Protein AF-A0A9W7D6U7-F1 (afdb_monomer)

Foldseek 3Di:
DPVVVVVVVVVVVVVVVVVVVVVVVVVVVVVVVVVVVVVVVVVPVVVVVVVVVVVVVVVVVVVVVVVVVVVCCVVPPVPVVVVVVVVVVVVVVVVVVVVVVVVVVVVVVVVVVVVVVVVVVVVVVVVVVVVVVVVVVVVVVVVVVVVVVVVVVVVVVVVCVVVVVVVVVVVVVVVVVVVVVVVVVVVVVVVVVVVVVVVVVVVVVVVVVVLVVVCVVCVVVVHHSDPDPPPPPVVVVVVVVVVVVVVCVVDPDPPPVPDDDDDDDDDDDDDDDPDDPDDDPPPPDDDDDDDDDDDDDDDDDDDDDDDDDDDDD

Radius of gyration: 88.47 Å; Cα contacts (8 Å, |Δi|>4): 8; chains: 1; bounding box: 144×66×268 Å

pLDDT: mean 79.4, std 22.59, range [32.03, 98.56]

Organism: NCBI:txid1490495

Structure (mmCIF, N/CA/C/O backbone):
data_AF-A0A9W7D6U7-F1
#
_entry.id   AF-A0A9W7D6U7-F1
#
loop_
_atom_site.group_PDB
_atom_site.id
_atom_site.type_symbol
_atom_site.label_atom_id
_atom_site.label_alt_id
_atom_site.label_comp_id
_atom_site.label_asym_id
_atom_site.label_entity_id
_atom_site.label_seq_id
_atom_site.pdbx_PDB_ins_code
_atom_site.Cartn_x
_atom_site.Cartn_y
_atom_site.Cartn_z
_atom_site.occupancy
_atom_site.B_iso_or_equiv
_atom_site.auth_seq_id
_atom_site.au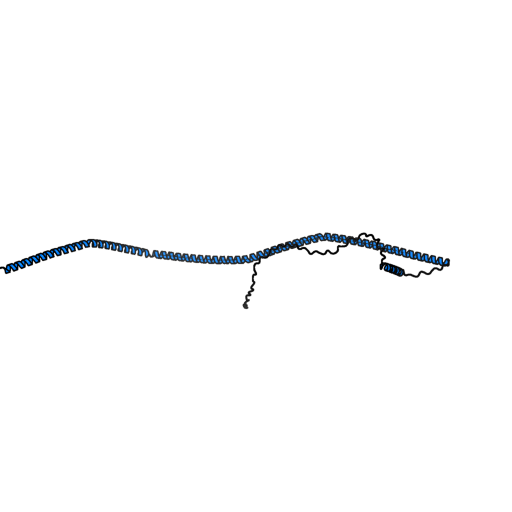th_comp_id
_atom_site.auth_asym_id
_atom_site.auth_atom_id
_atom_site.pdbx_PDB_model_num
ATOM 1 N N . MET A 1 1 ? -56.829 -49.429 148.592 1.00 61.75 1 MET A N 1
ATOM 2 C CA . MET A 1 1 ? -56.166 -48.108 148.613 1.00 61.75 1 MET A CA 1
ATOM 3 C C . MET A 1 1 ? -54.892 -48.033 147.762 1.00 61.75 1 MET A C 1
ATOM 5 O O . MET A 1 1 ? -54.680 -46.999 147.156 1.00 61.75 1 MET A O 1
ATOM 9 N N . THR A 1 2 ? -54.048 -49.071 147.658 1.00 68.00 2 THR A N 1
ATOM 10 C CA . THR A 1 2 ? -52.802 -49.031 146.849 1.00 68.00 2 THR A CA 1
ATOM 11 C C . THR A 1 2 ? -53.021 -49.120 145.328 1.00 68.00 2 THR A C 1
ATOM 13 O O . THR A 1 2 ? -52.534 -48.260 144.609 1.00 68.00 2 THR A O 1
ATOM 16 N N . ARG A 1 3 ? -53.851 -50.053 144.832 1.00 76.44 3 ARG A N 1
ATOM 17 C CA . ARG A 1 3 ? -54.102 -50.247 143.378 1.00 76.44 3 ARG A CA 1
ATOM 18 C C . ARG A 1 3 ? -54.648 -49.024 142.628 1.00 76.44 3 ARG A C 1
ATOM 20 O O . ARG A 1 3 ? -54.431 -48.883 141.431 1.00 76.44 3 ARG A O 1
ATOM 27 N N . GLU A 1 4 ? -55.423 -48.190 143.308 1.00 78.94 4 GLU A N 1
ATOM 28 C CA . GLU A 1 4 ? -56.054 -47.008 142.712 1.00 78.94 4 GLU A CA 1
ATOM 29 C C . GLU A 1 4 ? -55.076 -45.834 142.629 1.00 78.94 4 GLU A C 1
ATOM 31 O O . GLU A 1 4 ? -55.042 -45.133 141.622 1.00 78.94 4 GLU A O 1
ATOM 36 N N . ARG A 1 5 ? -54.191 -45.709 143.627 1.00 83.62 5 ARG A N 1
ATOM 37 C CA . ARG A 1 5 ? -53.049 -44.794 143.583 1.00 83.62 5 ARG A CA 1
ATOM 38 C C . ARG A 1 5 ? -52.114 -45.141 142.423 1.00 83.62 5 ARG A C 1
ATOM 40 O O . ARG A 1 5 ? -51.748 -44.246 141.678 1.00 83.62 5 ARG A O 1
ATOM 47 N N . ASP A 1 6 ? -51.801 -46.421 142.221 1.00 84.81 6 ASP A N 1
ATOM 48 C CA . ASP A 1 6 ? -50.913 -46.855 141.131 1.00 84.81 6 ASP A CA 1
ATOM 49 C C . ASP A 1 6 ? -51.536 -46.605 139.744 1.00 84.81 6 ASP A C 1
ATOM 51 O O . ASP A 1 6 ? -50.841 -46.218 138.810 1.00 84.81 6 ASP A O 1
ATOM 55 N N . ARG A 1 7 ? -52.864 -46.756 139.604 1.00 86.69 7 ARG A N 1
ATOM 56 C CA . ARG A 1 7 ? -53.590 -46.395 138.370 1.00 86.69 7 ARG A CA 1
ATOM 57 C C . ARG A 1 7 ? -53.572 -44.895 138.094 1.00 86.69 7 ARG A C 1
ATOM 59 O O . ARG A 1 7 ? -53.374 -44.502 136.948 1.00 86.69 7 ARG A O 1
ATOM 66 N N . LEU A 1 8 ? -53.800 -44.069 139.115 1.00 86.81 8 LEU A N 1
ATOM 67 C CA . LEU A 1 8 ? -53.746 -42.613 138.976 1.00 86.81 8 LEU A CA 1
ATOM 68 C C . LEU A 1 8 ? -52.324 -42.133 138.689 1.00 86.81 8 LEU A C 1
ATOM 70 O O . LEU A 1 8 ? -52.158 -41.249 137.858 1.00 86.81 8 LEU A O 1
ATOM 74 N N . GLN A 1 9 ? -51.313 -42.753 139.301 1.00 88.56 9 GLN A N 1
ATOM 75 C CA . GLN A 1 9 ? -49.908 -42.485 139.009 1.00 88.56 9 GLN A CA 1
ATOM 76 C C . GLN A 1 9 ? -49.581 -42.846 137.556 1.00 88.56 9 GLN A C 1
ATOM 78 O O . GLN A 1 9 ? -49.139 -41.981 136.818 1.00 88.56 9 GLN A O 1
ATOM 83 N N . ALA A 1 10 ? -49.931 -44.051 137.093 1.00 86.75 10 ALA A N 1
ATOM 84 C CA . ALA A 1 10 ? -49.725 -44.447 135.699 1.00 86.75 10 ALA A CA 1
ATOM 85 C C . ALA A 1 10 ? -50.494 -43.558 134.702 1.00 86.75 10 ALA A C 1
ATOM 87 O O . ALA A 1 10 ? -50.026 -43.311 133.593 1.00 86.75 10 ALA A O 1
ATOM 88 N N . SER A 1 11 ? -51.676 -43.060 135.082 1.00 89.12 11 SER A N 1
ATOM 89 C CA . SER A 1 11 ? -52.428 -42.092 134.277 1.00 89.12 11 SER A CA 1
ATOM 90 C C . SER A 1 11 ? -51.766 -40.716 134.257 1.00 89.12 11 SER A C 1
ATOM 92 O O . SER A 1 11 ? -51.794 -40.060 133.220 1.00 89.12 11 SER A O 1
ATOM 94 N N . ASN A 1 12 ? -51.208 -40.271 135.382 1.00 89.44 12 ASN A N 1
ATOM 95 C CA . ASN A 1 12 ? -50.480 -39.012 135.489 1.00 89.44 12 ASN A CA 1
ATOM 96 C C . ASN A 1 12 ? -49.176 -39.085 134.685 1.00 89.44 12 ASN A C 1
ATOM 98 O O . ASN A 1 12 ? -48.942 -38.231 133.843 1.00 89.44 12 ASN A O 1
ATOM 102 N N . ASP A 1 13 ? -48.418 -40.173 134.817 1.00 91.19 13 ASP A N 1
ATOM 103 C CA . ASP A 1 13 ? -47.191 -40.415 134.057 1.00 91.19 13 ASP A CA 1
ATOM 104 C C . ASP A 1 13 ? -47.477 -40.506 132.540 1.00 91.19 13 ASP A C 1
ATOM 106 O O . ASP A 1 13 ? -46.738 -39.953 131.731 1.00 91.19 13 ASP A O 1
ATOM 110 N N . ASN A 1 14 ? -48.592 -41.132 132.131 1.00 92.44 14 ASN A N 1
ATOM 111 C CA . ASN A 1 14 ? -49.035 -41.161 130.728 1.00 92.44 14 ASN A CA 1
ATOM 112 C C . ASN A 1 14 ? -49.462 -39.771 130.221 1.00 92.44 14 ASN A C 1
ATOM 114 O O . ASN A 1 14 ? -49.190 -39.417 129.076 1.00 92.44 14 ASN A O 1
ATOM 118 N N . LEU A 1 15 ? -50.133 -38.968 131.053 1.00 92.31 15 LEU A N 1
ATOM 119 C CA . LEU A 1 15 ? -50.487 -37.592 130.699 1.00 92.31 15 LEU A CA 1
ATOM 120 C C . LEU A 1 15 ? -49.247 -36.707 130.586 1.00 92.31 15 LEU A C 1
ATOM 122 O O . LEU A 1 15 ? -49.145 -35.971 129.613 1.00 92.31 15 LEU A O 1
ATOM 126 N N . ALA A 1 16 ? -48.299 -36.820 131.515 1.00 92.62 16 ALA A N 1
ATOM 127 C CA . ALA A 1 16 ? -47.020 -36.125 131.455 1.00 92.62 16 ALA A CA 1
ATOM 128 C C . ALA A 1 16 ? -46.267 -36.487 130.167 1.00 92.62 16 ALA A C 1
ATOM 130 O O . ALA A 1 16 ? -45.934 -35.597 129.396 1.00 92.62 16 ALA A O 1
ATOM 131 N N . ALA A 1 17 ? -46.151 -37.780 129.843 1.00 91.50 17 ALA A N 1
ATOM 132 C CA . ALA A 1 17 ? -45.514 -38.230 128.604 1.00 91.50 17 ALA A CA 1
ATOM 133 C C . ALA A 1 17 ? -46.213 -37.706 127.334 1.00 91.50 17 ALA A C 1
ATOM 135 O O . ALA A 1 17 ? -45.551 -37.386 126.349 1.00 91.50 17 ALA A O 1
ATOM 136 N N . LYS A 1 18 ? -47.549 -37.593 127.336 1.00 92.50 18 LYS A N 1
ATOM 137 C CA . LYS A 1 18 ? -48.310 -37.015 126.214 1.00 92.50 18 LYS A CA 1
ATOM 138 C C . LYS A 1 18 ? -48.159 -35.503 126.106 1.00 92.50 18 LYS A C 1
ATOM 140 O O . LYS A 1 18 ? -48.130 -34.994 124.992 1.00 92.50 18 LYS A O 1
ATOM 145 N N . VAL A 1 19 ? -48.097 -34.794 127.230 1.00 94.31 19 VAL A N 1
ATOM 146 C CA . VAL A 1 19 ? -47.851 -33.346 127.257 1.00 94.31 19 VAL A CA 1
ATOM 147 C C . VAL A 1 19 ? -46.429 -33.049 126.790 1.00 94.31 19 VAL A C 1
ATOM 149 O O . VAL A 1 19 ? -46.252 -32.144 125.984 1.00 94.31 19 VAL A O 1
ATOM 152 N N . ASP A 1 20 ? -45.447 -33.848 127.208 1.00 93.88 20 ASP A N 1
ATOM 153 C CA . ASP A 1 20 ? -44.062 -33.735 126.748 1.00 93.88 20 ASP A CA 1
ATOM 154 C C . ASP A 1 20 ? -43.949 -34.029 125.242 1.00 93.88 20 ASP A C 1
ATOM 156 O O . ASP A 1 20 ? -43.294 -33.280 124.519 1.00 93.88 20 ASP A O 1
ATOM 160 N N . LEU A 1 21 ? -44.644 -35.063 124.742 1.00 95.38 21 LEU A N 1
ATOM 161 C CA . LEU A 1 21 ? -44.703 -35.376 123.308 1.00 95.38 21 LEU A CA 1
ATOM 162 C C . LEU A 1 21 ? -45.373 -34.257 122.502 1.00 95.38 21 LEU A C 1
ATOM 164 O O . LEU A 1 21 ? -44.818 -33.816 121.503 1.00 95.38 21 LEU A O 1
ATOM 168 N N . ALA A 1 22 ? -46.529 -33.761 122.949 1.00 95.06 22 ALA A N 1
ATOM 169 C CA . ALA A 1 22 ? -47.216 -32.649 122.296 1.00 95.06 22 ALA A CA 1
ATOM 170 C C . ALA A 1 22 ? -46.378 -31.361 122.347 1.00 95.06 22 ALA A C 1
ATOM 172 O O . ALA A 1 22 ? -46.353 -30.602 121.384 1.00 95.06 22 ALA A O 1
ATOM 173 N N . GLY A 1 23 ? -45.653 -31.125 123.444 1.00 95.19 23 GLY A N 1
ATOM 174 C CA . GLY A 1 23 ? -44.698 -30.026 123.564 1.00 95.19 23 GLY A CA 1
ATOM 175 C C . GLY A 1 23 ? -43.554 -30.144 122.555 1.00 95.19 23 GLY A C 1
ATOM 176 O O . GLY A 1 23 ? -43.216 -29.160 121.901 1.00 95.19 23 GLY A O 1
ATOM 177 N N . ALA A 1 24 ? -43.004 -31.347 122.372 1.00 94.44 24 ALA A N 1
ATOM 178 C CA . ALA A 1 24 ? -41.980 -31.616 121.365 1.00 94.44 24 ALA A CA 1
ATOM 179 C C . ALA A 1 24 ? -42.513 -31.468 119.927 1.00 94.44 24 ALA A C 1
ATOM 181 O O . ALA A 1 24 ? -41.835 -30.882 119.088 1.00 94.44 24 ALA A O 1
ATOM 182 N N . GLU A 1 25 ? -43.733 -31.934 119.645 1.00 95.44 25 GLU A N 1
ATOM 183 C CA . GLU A 1 25 ? -44.390 -31.765 118.340 1.00 95.44 25 GLU A CA 1
ATOM 184 C C . GLU A 1 25 ? -44.674 -30.292 118.027 1.00 95.44 25 GLU A C 1
ATOM 186 O O . GLU A 1 25 ? -44.430 -29.853 116.906 1.00 95.44 25 GLU A O 1
ATOM 191 N N . ILE A 1 26 ? -45.121 -29.501 119.010 1.00 95.12 26 ILE A N 1
ATOM 192 C CA . ILE A 1 26 ? -45.318 -28.054 118.842 1.00 95.12 26 ILE A CA 1
ATOM 193 C C . ILE A 1 26 ? -43.991 -27.368 118.512 1.00 95.12 26 ILE A C 1
ATOM 195 O O . ILE A 1 26 ? -43.951 -26.549 117.597 1.00 95.12 26 ILE A O 1
ATOM 199 N N . LEU A 1 27 ? -42.905 -27.712 119.213 1.00 95.44 27 LEU A N 1
ATOM 200 C CA . LEU A 1 27 ? -41.580 -27.159 118.919 1.00 95.44 27 LEU A CA 1
ATOM 201 C C . LEU A 1 27 ? -41.085 -27.570 117.525 1.00 95.44 27 LEU A C 1
ATOM 203 O O . LEU A 1 27 ? -40.516 -26.739 116.822 1.00 95.44 27 LEU A O 1
ATOM 207 N N . ASN A 1 28 ? -41.334 -28.814 117.103 1.00 95.25 28 ASN A N 1
ATOM 208 C CA . ASN A 1 28 ? -40.969 -29.278 115.764 1.00 95.25 28 ASN A CA 1
ATOM 209 C C . ASN A 1 28 ? -41.758 -28.541 114.672 1.00 95.25 28 ASN A C 1
ATOM 211 O O . ASN A 1 28 ? -41.168 -28.043 113.722 1.00 95.25 28 ASN A O 1
ATOM 215 N N . LEU A 1 29 ? -43.075 -28.389 114.839 1.00 95.62 29 LEU A N 1
ATOM 216 C CA . LEU A 1 29 ? -43.918 -27.647 113.898 1.00 95.62 29 LEU A CA 1
ATOM 217 C C . LEU A 1 29 ? -43.555 -26.161 113.838 1.00 95.62 29 LEU A C 1
ATOM 219 O O . LEU A 1 29 ? -43.622 -25.555 112.775 1.00 95.62 29 LEU A O 1
ATOM 223 N N . GLN A 1 30 ? -43.160 -25.561 114.963 1.00 96.06 30 GLN A N 1
ATOM 224 C CA . GLN A 1 30 ? -42.664 -24.184 114.984 1.00 96.06 30 GLN A CA 1
ATOM 225 C C . GLN A 1 30 ? -41.338 -24.045 114.233 1.00 96.06 30 GLN A C 1
ATOM 227 O O . GLN A 1 30 ? -41.156 -23.057 113.525 1.00 96.06 30 GLN A O 1
ATOM 232 N N . ALA A 1 31 ? -40.436 -25.021 114.362 1.00 95.12 31 ALA A N 1
ATOM 233 C CA . ALA A 1 31 ? -39.190 -25.046 113.603 1.00 95.12 31 ALA A CA 1
ATOM 234 C C . ALA A 1 31 ? -39.453 -25.222 112.098 1.00 95.12 31 ALA A C 1
ATOM 236 O O . ALA A 1 31 ? -38.959 -24.424 111.309 1.00 95.12 31 ALA A O 1
ATOM 237 N N . GLU A 1 32 ? -40.303 -26.178 111.708 1.00 95.75 32 GLU A N 1
ATOM 238 C CA . GLU A 1 32 ? -40.696 -26.390 110.307 1.00 95.75 32 GLU A CA 1
ATOM 239 C C . GLU A 1 32 ? -41.378 -25.152 109.710 1.00 95.75 32 GLU A C 1
ATOM 241 O O . GLU A 1 32 ? -41.090 -24.770 108.579 1.00 95.75 32 GLU A O 1
ATOM 246 N N . TYR A 1 33 ? -42.251 -24.482 110.468 1.00 96.19 33 TYR A N 1
ATOM 247 C CA . TYR A 1 33 ? -42.894 -23.249 110.015 1.00 96.19 33 TYR A CA 1
ATOM 248 C C . TYR A 1 33 ? -41.880 -22.116 109.820 1.00 96.19 33 TYR A C 1
ATOM 250 O O . TYR A 1 33 ? -41.941 -21.411 108.816 1.00 96.19 33 TYR A O 1
ATOM 258 N N . ALA A 1 34 ? -40.928 -21.962 110.745 1.00 95.62 34 ALA A N 1
ATOM 259 C CA . ALA A 1 34 ? -39.867 -20.966 110.630 1.00 95.62 34 ALA A CA 1
ATOM 260 C C . ALA A 1 34 ? -38.924 -21.247 109.447 1.00 95.62 34 ALA A C 1
ATOM 262 O O . ALA A 1 34 ? -38.450 -20.307 108.809 1.00 95.62 34 ALA A O 1
ATOM 263 N N . ASP A 1 35 ? -38.666 -22.518 109.135 1.00 96.00 35 ASP A N 1
ATOM 264 C CA . ASP A 1 35 ? -37.876 -22.906 107.966 1.00 96.00 35 ASP A CA 1
ATOM 265 C C . ASP A 1 35 ? -38.636 -22.622 106.659 1.00 96.00 35 ASP A C 1
ATOM 267 O O . ASP A 1 35 ? -38.063 -22.043 105.742 1.00 96.00 35 ASP A O 1
ATOM 271 N N . VAL A 1 36 ? -39.941 -22.913 106.593 1.00 95.44 36 VAL A N 1
ATOM 272 C CA . VAL A 1 36 ? -40.784 -22.576 105.428 1.00 95.44 36 VAL A CA 1
ATOM 273 C C . VAL A 1 36 ? -40.900 -21.065 105.221 1.00 95.44 36 VAL A C 1
ATOM 275 O O . VAL A 1 36 ? -40.886 -20.598 104.084 1.00 95.44 36 VAL A O 1
ATOM 278 N N . GLU A 1 37 ? -41.025 -20.288 106.297 1.00 96.62 37 GLU A N 1
ATOM 279 C CA . GLU A 1 37 ? -41.065 -18.825 106.219 1.00 96.62 37 GLU A CA 1
ATOM 280 C C . GLU A 1 37 ? -39.739 -18.264 105.690 1.00 96.62 37 GLU A C 1
ATOM 282 O O . GLU A 1 37 ? -39.750 -17.389 104.824 1.00 96.62 37 GLU A O 1
ATOM 287 N N . ARG A 1 38 ? -38.606 -18.834 106.123 1.00 94.69 38 ARG A N 1
ATOM 288 C CA . ARG A 1 38 ? -37.284 -18.482 105.593 1.00 94.69 38 ARG A CA 1
ATOM 289 C C . ARG A 1 38 ? -37.138 -18.862 104.119 1.00 94.69 38 ARG A C 1
ATOM 291 O O . ARG A 1 38 ? -36.697 -18.028 103.341 1.00 94.69 38 ARG A O 1
ATOM 298 N N . ASP A 1 39 ? -37.546 -20.066 103.720 1.00 96.06 39 ASP A N 1
ATOM 299 C CA . ASP A 1 39 ? -37.503 -20.504 102.317 1.00 96.06 39 ASP A CA 1
ATOM 300 C C . ASP A 1 39 ? -38.385 -19.623 101.416 1.00 96.06 39 ASP A C 1
ATOM 302 O O . ASP A 1 39 ? -38.035 -19.332 100.267 1.00 96.06 39 ASP A O 1
ATOM 306 N N . LEU A 1 40 ? -39.536 -19.180 101.933 1.00 95.31 40 LEU A N 1
ATOM 307 C CA . LEU A 1 40 ? -40.413 -18.247 101.236 1.00 95.31 40 LEU A CA 1
ATOM 308 C C . LEU A 1 40 ? -39.723 -16.893 101.050 1.00 95.31 40 LEU A C 1
ATOM 310 O O . LEU A 1 40 ? -39.684 -16.395 99.925 1.00 95.31 40 LEU A O 1
ATOM 314 N N . GLU A 1 41 ? -39.161 -16.328 102.121 1.00 94.44 41 GLU A N 1
ATOM 315 C CA . GLU A 1 41 ? -38.445 -15.049 102.096 1.00 94.44 41 GLU A CA 1
ATOM 316 C C . GLU A 1 41 ? -37.227 -15.104 101.155 1.00 94.44 41 GLU A C 1
ATOM 318 O O . GLU A 1 41 ? -37.077 -14.241 100.284 1.00 94.44 41 GLU A O 1
ATOM 323 N N . ASP A 1 42 ? -36.432 -16.176 101.229 1.00 94.69 42 ASP A N 1
ATOM 324 C CA . ASP A 1 42 ? -35.284 -16.429 100.350 1.00 94.69 42 ASP A CA 1
ATOM 325 C C . ASP A 1 42 ? -35.707 -16.578 98.875 1.00 94.69 42 ASP A C 1
ATOM 327 O O . ASP A 1 42 ? -34.942 -16.239 97.966 1.00 94.69 42 ASP A O 1
ATOM 331 N N . SER A 1 43 ? -36.934 -17.040 98.603 1.00 94.38 43 SER A N 1
ATOM 332 C CA . SER A 1 43 ? -37.478 -17.165 97.247 1.00 94.38 43 SER A CA 1
ATOM 333 C C . SER A 1 43 ? -38.103 -15.874 96.697 1.00 94.38 43 SER A C 1
ATOM 335 O O . SER A 1 43 ? -38.307 -15.784 95.478 1.00 94.38 43 SER A O 1
ATOM 337 N N . GLU A 1 44 ? -38.433 -14.875 97.519 1.00 95.62 44 GLU A N 1
ATOM 338 C CA . GLU A 1 44 ? -39.096 -13.655 97.037 1.00 95.62 44 GLU A CA 1
ATOM 339 C C . GLU A 1 44 ? -38.174 -12.790 96.177 1.00 95.62 44 GLU A C 1
ATOM 341 O O . GLU A 1 44 ? -38.569 -12.322 95.105 1.00 95.62 44 GLU A O 1
ATOM 346 N N . GLU A 1 45 ? -36.938 -12.587 96.625 1.00 94.69 45 GLU A N 1
ATOM 347 C CA . GLU A 1 45 ? -35.967 -11.750 95.924 1.00 94.69 45 GLU A CA 1
ATOM 348 C C . GLU A 1 45 ? -35.573 -12.302 94.540 1.00 94.69 45 GLU A C 1
ATOM 350 O O . GLU A 1 45 ? -35.676 -11.557 93.558 1.00 94.69 45 GLU A O 1
ATOM 355 N N . PRO A 1 46 ? -35.207 -13.593 94.369 1.00 94.31 46 PRO A N 1
ATOM 356 C CA . PRO A 1 46 ? -34.946 -14.140 93.040 1.00 94.31 46 PRO A CA 1
ATOM 357 C C . PRO A 1 46 ? -36.191 -14.095 92.146 1.00 94.31 46 PRO A C 1
ATOM 359 O O . PRO A 1 46 ? -36.059 -13.863 90.942 1.00 94.31 46 PRO A O 1
ATOM 362 N N . ARG A 1 47 ? -37.401 -14.241 92.709 1.00 95.56 47 ARG A N 1
ATOM 363 C CA . ARG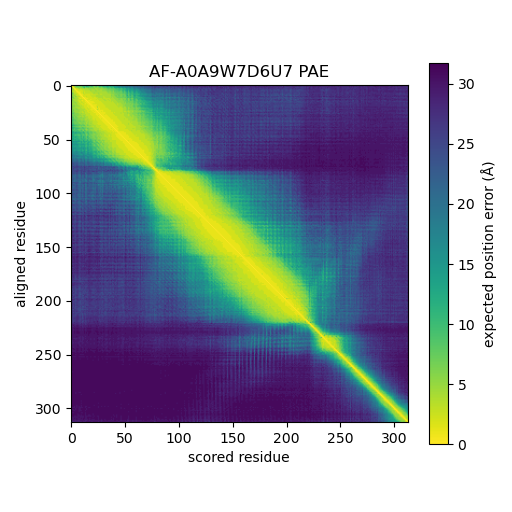 A 1 47 ? -38.647 -14.081 91.946 1.00 95.56 47 ARG A CA 1
ATOM 364 C C . ARG A 1 47 ? -38.810 -12.652 91.426 1.00 95.56 47 ARG A C 1
ATOM 366 O O . ARG A 1 47 ? -39.077 -12.485 90.239 1.00 95.56 47 ARG A O 1
ATOM 373 N N . ARG A 1 48 ? -38.586 -11.629 92.259 1.00 95.75 48 ARG A N 1
ATOM 374 C CA . ARG A 1 48 ? -38.627 -10.212 91.839 1.00 95.75 48 ARG A CA 1
ATOM 375 C C . ARG A 1 48 ? -37.590 -9.903 90.759 1.00 95.75 48 ARG A C 1
ATOM 377 O O . ARG A 1 48 ? -37.891 -9.200 89.795 1.00 95.75 48 ARG A O 1
ATOM 384 N N . ILE A 1 49 ? -36.380 -10.453 90.880 1.00 96.12 49 ILE A N 1
ATOM 385 C CA . ILE A 1 49 ? -35.330 -10.308 89.860 1.00 96.12 49 ILE A CA 1
ATOM 386 C C . ILE A 1 49 ? -35.779 -10.929 88.531 1.00 96.12 49 ILE A C 1
ATOM 388 O O . ILE A 1 49 ? -35.579 -10.323 87.473 1.00 96.12 49 ILE A O 1
ATOM 392 N N . LEU A 1 50 ? -36.395 -12.114 88.576 1.00 96.06 50 LEU A N 1
ATOM 393 C CA . LEU A 1 50 ? -36.917 -12.792 87.392 1.00 96.06 50 LEU A CA 1
ATOM 394 C C . LEU A 1 50 ? -38.069 -12.016 86.751 1.00 96.06 50 LEU A C 1
ATOM 396 O O . LEU A 1 50 ? -38.029 -11.812 85.540 1.00 96.06 50 LEU A O 1
ATOM 400 N N . GLU A 1 51 ? -39.027 -11.518 87.533 1.00 96.50 51 GLU A N 1
ATOM 401 C CA . GLU A 1 51 ? -40.119 -10.656 87.054 1.00 96.50 51 GLU A CA 1
ATOM 402 C C . GLU A 1 51 ? -39.560 -9.413 86.339 1.00 96.50 51 GLU A C 1
ATOM 404 O O . GLU A 1 51 ? -39.863 -9.179 85.170 1.00 96.50 51 GLU A O 1
ATOM 409 N N . GLY A 1 52 ? -38.612 -8.700 86.956 1.00 96.38 52 GLY A N 1
ATOM 410 C CA . GLY A 1 52 ? -37.964 -7.550 86.317 1.00 96.38 52 GLY A CA 1
ATOM 411 C C . GLY A 1 52 ? -37.079 -7.913 85.112 1.00 96.38 52 GLY A C 1
ATOM 412 O O . GLY A 1 52 ? -36.787 -7.068 84.263 1.00 96.38 52 GLY A O 1
ATOM 413 N N . SER A 1 53 ? -36.593 -9.153 85.011 1.00 94.94 53 SER A N 1
ATOM 414 C CA . SER A 1 53 ? -35.903 -9.641 83.808 1.00 94.94 53 SER A CA 1
ATOM 415 C C . SER A 1 53 ? -36.882 -9.963 82.678 1.00 94.94 53 SER A C 1
ATOM 417 O O . SER A 1 53 ? -36.600 -9.633 81.526 1.00 94.94 53 SER A O 1
ATOM 419 N N . LEU A 1 54 ? -38.048 -10.524 83.009 1.00 97.25 54 LEU A N 1
ATOM 420 C CA . LEU A 1 54 ? -39.118 -10.828 82.068 1.00 97.25 54 LEU A CA 1
ATOM 421 C C . LEU A 1 54 ? -39.668 -9.542 81.450 1.00 97.25 54 LEU A C 1
ATOM 423 O O . LEU A 1 54 ? -39.742 -9.455 80.227 1.00 97.25 54 LEU A O 1
ATOM 427 N N . ASP A 1 55 ? -39.930 -8.520 82.267 1.00 97.12 55 ASP A N 1
ATOM 428 C CA . ASP A 1 55 ? -40.379 -7.206 81.795 1.00 97.12 55 ASP A CA 1
ATOM 429 C C . ASP A 1 55 ? -39.377 -6.585 80.810 1.00 97.12 55 ASP A C 1
ATOM 431 O O . ASP A 1 55 ? -39.752 -6.044 79.768 1.00 97.12 55 ASP A O 1
ATOM 435 N N . ARG A 1 56 ? -38.074 -6.715 81.096 1.00 96.19 56 ARG A N 1
ATOM 436 C CA . ARG A 1 56 ? -37.007 -6.232 80.206 1.00 96.19 56 ARG A CA 1
ATOM 437 C C . ARG A 1 56 ? -36.960 -6.994 78.884 1.00 96.19 56 ARG A C 1
ATOM 439 O O . ARG A 1 56 ? -36.812 -6.368 77.837 1.00 96.19 56 ARG A O 1
ATOM 446 N N . VAL A 1 57 ? -37.091 -8.320 78.912 1.00 96.81 57 VAL A N 1
ATOM 447 C CA . VAL A 1 57 ? -37.135 -9.142 77.691 1.00 96.81 57 VAL A CA 1
ATOM 448 C C . VAL A 1 57 ? -38.375 -8.811 76.867 1.00 96.81 57 VAL A C 1
ATOM 450 O O . VAL A 1 57 ? -38.282 -8.684 75.649 1.00 96.81 57 VAL A O 1
ATOM 453 N N . GLN A 1 58 ? -39.520 -8.615 77.516 1.00 96.81 58 GLN A N 1
ATOM 454 C CA . GLN A 1 58 ? -40.767 -8.279 76.844 1.00 96.81 58 GLN A CA 1
ATOM 455 C C . GLN A 1 58 ? -40.706 -6.890 76.194 1.00 96.81 58 GLN A C 1
ATOM 457 O O . GLN A 1 58 ? -41.130 -6.735 75.050 1.00 96.81 58 GLN A O 1
ATOM 462 N N . ALA A 1 59 ? -40.103 -5.903 76.864 1.00 96.31 59 ALA A N 1
ATOM 463 C CA . ALA A 1 59 ? -39.853 -4.587 76.280 1.00 96.31 59 ALA A CA 1
ATOM 464 C C . ALA A 1 59 ? -38.890 -4.655 75.080 1.00 96.31 59 ALA A C 1
ATOM 466 O O . ALA A 1 59 ? -39.147 -4.039 74.046 1.00 96.31 59 ALA A O 1
ATOM 467 N N . ALA A 1 60 ? -37.810 -5.438 75.179 1.00 95.94 60 ALA A N 1
ATOM 468 C CA . ALA A 1 60 ? -36.870 -5.632 74.075 1.00 95.94 60 ALA A CA 1
ATOM 469 C C . ALA A 1 60 ? -37.529 -6.327 72.873 1.00 95.94 60 ALA A C 1
ATOM 471 O O . ALA A 1 60 ? -37.294 -5.936 71.732 1.00 95.94 60 ALA A O 1
ATOM 472 N N . LEU A 1 61 ? -38.387 -7.320 73.120 1.00 96.50 61 LEU A N 1
ATOM 473 C CA . LEU A 1 61 ? -39.147 -7.996 72.072 1.00 96.50 61 LEU A CA 1
ATOM 474 C C . LEU A 1 61 ? -40.075 -7.014 71.343 1.00 96.50 61 LEU A C 1
ATOM 476 O O . LEU A 1 61 ? -40.039 -6.946 70.119 1.00 96.50 61 LEU A O 1
ATOM 480 N N . GLN A 1 62 ? -40.832 -6.199 72.083 1.00 96.38 62 GLN A N 1
ATOM 481 C CA . GLN A 1 62 ? -41.702 -5.171 71.499 1.00 96.38 62 GLN A CA 1
ATOM 482 C C . GLN A 1 62 ? -40.916 -4.140 70.681 1.00 96.38 62 GLN A C 1
ATOM 484 O O . GLN A 1 62 ? -41.378 -3.702 69.627 1.00 96.38 62 GLN A O 1
ATOM 489 N N . GLN A 1 63 ? -39.719 -3.765 71.139 1.00 96.12 63 GLN A N 1
ATOM 490 C CA . GLN A 1 63 ? -38.846 -2.867 70.392 1.00 96.12 63 GLN A CA 1
ATOM 491 C C . GLN A 1 63 ? -38.380 -3.502 69.076 1.00 96.12 63 GLN A C 1
ATOM 493 O O . GLN A 1 63 ? -38.488 -2.870 68.026 1.00 96.12 63 GLN A O 1
ATOM 498 N N . VAL A 1 64 ? -37.911 -4.752 69.113 1.00 95.25 64 VAL A N 1
ATOM 499 C CA . VAL A 1 64 ? -37.475 -5.473 67.908 1.00 95.25 64 VAL A CA 1
ATOM 500 C C . VAL A 1 64 ? -38.633 -5.642 66.929 1.00 95.25 64 VAL A C 1
ATOM 502 O O . VAL A 1 64 ? -38.451 -5.409 65.739 1.00 95.25 64 VAL A O 1
ATOM 505 N N . GLU A 1 65 ? -39.831 -5.988 67.403 1.00 94.62 65 GLU A N 1
ATOM 506 C CA . GLU A 1 65 ? -41.023 -6.081 66.555 1.00 94.62 65 GLU A CA 1
ATOM 507 C C . GLU A 1 65 ? -41.340 -4.739 65.880 1.00 94.62 65 GLU A C 1
ATOM 509 O O . GLU A 1 65 ? -41.566 -4.703 64.669 1.00 94.62 65 GLU A O 1
ATOM 514 N N . ALA A 1 66 ? -41.288 -3.626 66.617 1.00 90.94 66 ALA A N 1
ATOM 515 C CA . ALA A 1 66 ? -41.508 -2.292 66.059 1.00 90.94 66 ALA A CA 1
ATOM 516 C C . ALA A 1 66 ? -40.447 -1.907 65.010 1.00 90.94 66 ALA A C 1
ATOM 518 O O . ALA A 1 66 ? -40.786 -1.369 63.953 1.00 90.94 66 ALA A O 1
ATOM 519 N N . GLU A 1 67 ? -39.173 -2.213 65.265 1.00 91.56 67 GLU A N 1
ATOM 520 C CA . GLU A 1 67 ? -38.082 -1.995 64.309 1.00 91.56 67 GLU A CA 1
ATOM 521 C C . GLU A 1 67 ? -38.264 -2.839 63.039 1.00 91.56 67 GLU A C 1
ATOM 523 O O . GLU A 1 67 ? -38.059 -2.338 61.931 1.00 91.56 67 GLU A O 1
ATOM 528 N N . LEU A 1 68 ? -38.715 -4.088 63.177 1.00 88.69 68 LEU A N 1
ATOM 529 C CA . LEU A 1 68 ? -38.971 -4.989 62.053 1.00 88.69 68 LEU A CA 1
ATOM 530 C C . LEU A 1 68 ? -40.132 -4.486 61.186 1.00 88.69 68 LEU A C 1
ATOM 532 O O . LEU A 1 68 ? -40.007 -4.461 59.962 1.00 88.69 68 LEU A O 1
ATOM 536 N N . TYR A 1 69 ? -41.216 -4.004 61.802 1.00 85.69 69 TYR A N 1
ATOM 537 C CA . TYR A 1 69 ? -42.322 -3.368 61.080 1.00 85.69 69 TYR A CA 1
ATOM 538 C C . TYR A 1 69 ? -41.867 -2.121 60.310 1.00 85.69 69 TYR A C 1
ATOM 540 O O . TYR A 1 69 ? -42.216 -1.960 59.140 1.00 85.69 69 TYR A O 1
ATOM 548 N N . LEU A 1 70 ? -41.047 -1.262 60.924 1.00 83.75 70 LEU A N 1
ATOM 549 C CA . LEU A 1 70 ? -40.507 -0.069 60.263 1.00 83.75 70 LEU A CA 1
ATOM 550 C C . LEU A 1 70 ? -39.556 -0.421 59.111 1.00 83.75 70 LEU A C 1
ATOM 552 O O . LEU A 1 70 ? -39.606 0.213 58.055 1.00 83.75 70 LEU A O 1
ATOM 556 N N . ALA A 1 71 ? -38.699 -1.426 59.289 1.00 80.62 71 ALA A N 1
ATOM 557 C CA . ALA A 1 71 ? -37.791 -1.896 58.248 1.00 80.62 71 ALA A CA 1
ATOM 558 C C . ALA A 1 71 ? -38.558 -2.524 57.076 1.00 80.62 71 ALA A C 1
ATOM 560 O O . ALA A 1 71 ? -38.256 -2.246 55.915 1.00 80.62 71 ALA A O 1
ATOM 561 N N . GLN A 1 72 ? -39.585 -3.324 57.365 1.00 77.44 72 GLN A N 1
ATOM 562 C CA . GLN A 1 72 ? -40.430 -3.931 56.343 1.00 77.44 72 GLN A CA 1
ATOM 563 C C . GLN A 1 72 ? -41.196 -2.871 55.544 1.00 77.44 72 GLN A C 1
ATOM 565 O O . GLN A 1 72 ? -41.255 -2.975 54.321 1.00 77.44 72 GLN A O 1
ATOM 570 N N . ASP A 1 73 ? -41.703 -1.820 56.192 1.00 72.62 73 ASP A N 1
ATOM 571 C CA . ASP A 1 73 ? -42.382 -0.707 55.518 1.00 72.62 73 ASP A CA 1
ATOM 572 C C . ASP A 1 73 ? -41.418 0.118 54.638 1.00 72.62 73 ASP A C 1
ATOM 574 O O . ASP A 1 73 ? -41.761 0.540 53.533 1.00 72.62 73 ASP A O 1
ATOM 578 N N . GLN A 1 74 ? -40.158 0.278 55.058 1.00 68.44 74 GLN A N 1
ATOM 579 C CA . GLN A 1 74 ? -39.119 0.921 54.241 1.00 68.44 74 GLN A CA 1
ATOM 580 C C . GLN A 1 74 ? -38.712 0.083 53.019 1.00 68.44 74 GLN A C 1
ATOM 582 O O . GLN A 1 74 ? -38.529 0.640 51.934 1.00 68.44 74 GLN A O 1
ATOM 587 N N . VAL A 1 75 ? -38.594 -1.240 53.169 1.00 64.50 75 VAL A N 1
ATOM 588 C CA . VAL A 1 75 ? -38.243 -2.165 52.075 1.00 64.50 75 VAL A CA 1
ATOM 589 C C . VAL A 1 75 ? -39.410 -2.352 51.102 1.00 64.50 75 VAL A C 1
ATOM 591 O O . VAL A 1 75 ? -39.195 -2.421 49.893 1.00 64.50 75 VAL A O 1
ATOM 594 N N . MET A 1 76 ? -40.645 -2.380 51.605 1.00 61.88 76 MET A N 1
ATOM 595 C CA . MET A 1 76 ? -41.861 -2.542 50.804 1.00 61.88 76 MET A CA 1
ATOM 596 C C . MET A 1 76 ? -42.408 -1.230 50.243 1.00 61.88 76 MET A C 1
ATOM 598 O O . MET A 1 76 ? -43.437 -1.262 49.563 1.00 61.88 76 MET A O 1
ATOM 602 N N . ARG A 1 77 ? -41.737 -0.083 50.448 1.00 64.62 77 ARG A N 1
ATOM 603 C CA . ARG A 1 77 ? -42.105 1.141 49.727 1.00 64.62 77 ARG A CA 1
ATOM 604 C C . ARG A 1 77 ? -42.065 0.844 48.225 1.00 64.62 77 ARG A C 1
ATOM 606 O O . ARG A 1 77 ? -40.982 0.644 47.681 1.00 64.62 77 ARG A O 1
ATOM 613 N N . PRO A 1 78 ? -43.196 0.928 47.504 1.00 62.34 78 PRO A N 1
ATOM 614 C CA . PRO A 1 78 ? -43.277 0.539 46.089 1.00 62.34 78 PRO A CA 1
ATOM 615 C C . PRO A 1 78 ? -42.425 1.418 45.146 1.00 62.34 78 PRO A C 1
ATOM 617 O O . PRO A 1 78 ? -42.355 1.191 43.940 1.00 62.34 78 PRO A O 1
ATOM 620 N N . HIS A 1 79 ? -41.763 2.436 45.694 1.00 65.69 79 HIS A N 1
ATOM 621 C CA . HIS A 1 79 ? -40.962 3.411 44.970 1.00 65.69 79 HIS A CA 1
ATOM 622 C C . HIS A 1 79 ? -39.481 3.001 44.893 1.00 65.69 79 HIS A C 1
ATOM 624 O O . HIS A 1 79 ? -38.827 3.319 43.910 1.00 65.69 79 HIS A O 1
ATOM 630 N N . SER A 1 80 ? -38.931 2.268 45.870 1.00 73.88 80 SER A N 1
ATOM 631 C CA . SER A 1 80 ? -37.505 1.889 45.862 1.00 73.88 80 SER A CA 1
ATOM 632 C C . SER A 1 80 ? -37.210 0.790 44.836 1.00 73.88 80 SER A C 1
ATOM 634 O O . SER A 1 80 ? -36.251 0.888 44.073 1.00 73.88 80 SER A O 1
ATOM 636 N N . THR A 1 81 ? -38.071 -0.224 44.750 1.00 80.62 81 THR A N 1
ATOM 637 C CA . THR A 1 81 ? -37.937 -1.322 43.779 1.00 80.62 81 THR A CA 1
ATOM 638 C C . THR A 1 81 ? -38.216 -0.876 42.344 1.00 80.62 81 THR A C 1
ATOM 640 O O . THR A 1 81 ? -37.558 -1.353 41.420 1.00 80.62 81 THR A O 1
ATOM 643 N N . SER A 1 82 ? -39.141 0.067 42.143 1.00 85.50 82 SER A N 1
ATOM 644 C CA . SER A 1 82 ? -39.441 0.614 40.814 1.00 85.50 82 SER A CA 1
ATOM 645 C C . SER A 1 82 ? -38.338 1.540 40.293 1.00 85.50 82 SER A C 1
ATOM 647 O O . SER A 1 82 ? -37.996 1.443 39.117 1.00 85.50 82 SER A O 1
ATOM 649 N N . ILE A 1 83 ? -37.714 2.356 41.155 1.00 87.94 83 ILE A N 1
ATOM 650 C CA . ILE A 1 83 ? -36.540 3.168 40.786 1.00 87.94 83 ILE A CA 1
ATOM 651 C C . ILE A 1 83 ? -35.370 2.267 40.368 1.00 87.94 83 ILE A C 1
ATOM 653 O O . ILE A 1 83 ? -34.790 2.479 39.306 1.00 87.94 83 ILE A O 1
ATOM 657 N N . LEU A 1 84 ? -35.064 1.214 41.136 1.00 88.44 84 LEU A N 1
ATOM 658 C CA . LEU A 1 84 ? -33.988 0.276 40.788 1.00 88.44 84 LEU A CA 1
ATOM 659 C C . LEU A 1 84 ? -34.266 -0.486 39.482 1.00 88.44 84 LEU A C 1
ATOM 661 O O . LEU A 1 84 ? -33.350 -0.709 38.690 1.00 88.44 84 LEU A O 1
ATOM 665 N N . ALA A 1 85 ? -35.522 -0.865 39.224 1.00 89.94 85 ALA A N 1
ATOM 666 C CA . ALA A 1 85 ? -35.908 -1.472 37.952 1.00 89.94 85 ALA A CA 1
ATOM 667 C C . ALA A 1 85 ? -35.710 -0.495 36.781 1.00 89.94 85 ALA A C 1
ATOM 669 O O . ALA A 1 85 ? -35.147 -0.877 35.759 1.00 89.94 85 ALA A O 1
ATOM 670 N N . GLN A 1 86 ? -36.089 0.774 36.954 1.00 94.31 86 GLN A N 1
ATOM 671 C CA . GLN A 1 86 ? -35.881 1.814 35.949 1.00 94.31 86 GLN A CA 1
ATOM 672 C C . GLN A 1 86 ? -34.391 2.072 35.679 1.00 94.31 86 GLN A C 1
ATOM 674 O O . GLN A 1 86 ? -33.994 2.217 34.523 1.00 94.31 86 GLN A O 1
ATOM 679 N N . GLU A 1 87 ? -33.554 2.124 36.717 1.00 95.12 87 GLU A N 1
ATOM 680 C CA . GLU A 1 87 ? -32.102 2.279 36.568 1.00 95.12 87 GLU A CA 1
ATOM 681 C C . GLU A 1 87 ? -31.478 1.087 35.845 1.00 95.12 87 GLU A C 1
ATOM 683 O O . GLU A 1 87 ? -30.670 1.280 34.935 1.00 95.12 87 GLU A O 1
ATOM 688 N N . ARG A 1 88 ? -31.901 -0.138 36.181 1.00 95.75 88 ARG A N 1
ATOM 689 C CA . ARG A 1 88 ? -31.494 -1.351 35.465 1.00 95.75 88 ARG A CA 1
ATOM 690 C C . ARG A 1 88 ? -31.894 -1.278 33.996 1.00 95.75 88 ARG A C 1
ATOM 692 O O . ARG A 1 88 ? -31.058 -1.524 33.135 1.00 95.75 88 ARG A O 1
ATOM 699 N N . ASP A 1 89 ? -33.140 -0.930 33.698 1.00 97.25 89 ASP A N 1
ATOM 700 C CA . ASP A 1 89 ? -33.635 -0.878 32.320 1.00 97.25 89 ASP A CA 1
ATOM 701 C C . ASP A 1 89 ? -32.912 0.213 31.516 1.00 97.25 89 ASP A C 1
ATOM 703 O O . ASP A 1 89 ? -32.558 0.003 30.355 1.00 97.25 89 ASP A O 1
ATOM 707 N N . ARG A 1 90 ? -32.582 1.344 32.152 1.00 97.69 90 ARG A N 1
ATOM 708 C CA . ARG A 1 90 ? -31.744 2.394 31.559 1.00 97.69 90 ARG A CA 1
ATOM 709 C C . ARG A 1 90 ? -30.314 1.917 31.307 1.00 97.69 90 ARG A C 1
ATOM 711 O O . ARG A 1 90 ? -29.754 2.227 30.258 1.00 97.69 90 ARG A O 1
ATOM 718 N N . ALA A 1 91 ? -29.724 1.173 32.241 1.00 97.38 91 ALA A N 1
ATOM 719 C CA . ALA A 1 91 ? -28.392 0.600 32.080 1.00 97.38 91 ALA A CA 1
ATOM 720 C C . ALA A 1 91 ? -28.364 -0.441 30.951 1.00 97.38 91 ALA A C 1
ATOM 722 O O . ALA A 1 91 ? -27.445 -0.424 30.139 1.00 97.38 91 ALA A O 1
ATOM 723 N N . ILE A 1 92 ? -29.397 -1.284 30.849 1.00 97.88 92 ILE A N 1
ATOM 724 C CA . ILE A 1 92 ? -29.556 -2.254 29.758 1.00 97.88 92 ILE A CA 1
ATOM 725 C C . ILE A 1 92 ? -29.685 -1.526 28.418 1.00 97.88 92 ILE A C 1
ATOM 727 O O . ILE A 1 92 ? -28.959 -1.851 27.485 1.00 97.88 92 ILE A O 1
ATOM 731 N N . ALA A 1 93 ? -30.546 -0.509 28.321 1.00 97.88 93 ALA A N 1
ATOM 732 C CA . ALA A 1 93 ? -30.695 0.273 27.093 1.00 97.88 93 ALA A CA 1
ATOM 733 C C . ALA A 1 93 ? -29.374 0.944 26.679 1.00 97.88 93 ALA A C 1
ATOM 735 O O . ALA A 1 93 ? -28.982 0.879 25.516 1.00 97.88 93 ALA A O 1
ATOM 736 N N . SER A 1 94 ? -28.648 1.522 27.641 1.00 97.88 94 SER A N 1
ATOM 737 C CA . SER A 1 94 ? -27.330 2.114 27.391 1.00 97.88 94 SER A CA 1
ATOM 738 C C . SER A 1 94 ? -26.286 1.078 26.967 1.00 97.88 94 SER A C 1
ATOM 740 O O . SER A 1 94 ? -25.406 1.411 26.175 1.00 97.88 94 SER A O 1
ATOM 742 N N . ALA A 1 95 ? -26.343 -0.147 27.496 1.00 97.88 95 ALA A N 1
ATOM 743 C CA . ALA A 1 95 ? -25.437 -1.225 27.116 1.00 97.88 95 ALA A CA 1
ATOM 744 C C . ALA A 1 95 ? -25.706 -1.694 25.681 1.00 97.88 95 ALA A C 1
ATOM 746 O O . ALA A 1 95 ? -24.764 -1.809 24.904 1.00 97.88 95 ALA A O 1
ATOM 747 N N . VAL A 1 96 ? -26.977 -1.863 25.303 1.00 98.19 96 VAL A N 1
ATOM 748 C CA . VAL A 1 96 ? -27.374 -2.211 23.928 1.00 98.19 96 VAL A CA 1
ATOM 749 C C . VAL A 1 96 ? -26.920 -1.136 22.936 1.00 98.19 96 VAL A C 1
ATOM 751 O O . VAL A 1 96 ? -26.341 -1.461 21.903 1.00 98.19 96 VAL A O 1
ATOM 754 N N . GLU A 1 97 ? -27.099 0.148 23.264 1.00 98.12 97 GLU A N 1
ATOM 755 C CA . GLU A 1 97 ? -26.621 1.248 22.414 1.00 98.12 97 GLU A CA 1
ATOM 756 C C . GLU A 1 97 ? -25.085 1.245 22.282 1.00 98.12 97 GLU A C 1
ATOM 758 O O . GLU A 1 97 ? -24.536 1.522 21.214 1.00 98.12 97 GLU A O 1
ATOM 763 N N . ALA A 1 98 ? -24.365 0.922 23.360 1.00 98.06 98 ALA A N 1
ATOM 764 C CA . ALA A 1 98 ? -22.912 0.796 23.318 1.00 98.06 98 ALA A CA 1
ATOM 765 C C . ALA A 1 98 ? -22.463 -0.401 22.462 1.00 98.06 98 ALA A C 1
ATOM 767 O O . ALA A 1 98 ? -21.516 -0.267 21.688 1.00 98.06 98 ALA A O 1
ATOM 768 N N . GLU A 1 99 ? -23.148 -1.542 22.557 1.00 98.12 99 GLU A N 1
ATOM 769 C CA . GLU A 1 99 ? -22.891 -2.720 21.723 1.00 98.12 99 GLU A CA 1
ATOM 770 C C . GLU A 1 99 ? -23.129 -2.428 20.238 1.00 98.12 99 GLU A C 1
ATOM 772 O O . GLU A 1 99 ? -22.291 -2.783 19.408 1.00 98.12 99 GLU A O 1
ATOM 777 N N . GLU A 1 100 ? -24.206 -1.715 19.900 1.00 98.25 100 GLU A N 1
ATOM 778 C CA . GLU A 1 100 ? -24.491 -1.292 18.526 1.00 98.25 100 GLU A CA 1
ATOM 779 C C . GLU A 1 100 ? -23.391 -0.369 17.981 1.00 98.25 100 GLU A C 1
ATOM 781 O O . GLU A 1 100 ? -22.875 -0.595 16.884 1.00 98.25 100 GLU A O 1
ATOM 786 N N . LYS A 1 101 ? -22.936 0.609 18.776 1.00 98.06 101 LYS A N 1
ATOM 787 C CA . LYS A 1 101 ? -21.808 1.482 18.402 1.00 98.06 101 LYS A CA 1
ATOM 788 C C . LYS A 1 101 ? -20.512 0.702 18.210 1.00 98.06 101 LYS A C 1
ATOM 790 O O . LYS A 1 101 ? -19.766 0.977 17.273 1.00 98.06 101 LYS A O 1
ATOM 795 N N . VAL A 1 102 ? -20.226 -0.276 19.068 1.00 98.25 102 VAL A N 1
ATOM 796 C CA . VAL A 1 102 ? -19.041 -1.135 18.922 1.00 98.25 102 VAL A CA 1
ATOM 797 C C . VAL A 1 102 ? -19.138 -1.982 17.653 1.00 98.25 102 VAL A C 1
ATOM 799 O O . VAL A 1 102 ? -18.149 -2.095 16.927 1.00 98.25 102 VAL A O 1
ATOM 802 N N . ALA A 1 103 ? -20.313 -2.535 17.346 1.00 97.94 103 ALA A N 1
ATOM 803 C CA . ALA A 1 103 ? -20.545 -3.280 16.112 1.00 97.94 103 ALA A CA 1
ATOM 804 C C . ALA A 1 103 ? -20.363 -2.393 14.870 1.00 97.94 103 ALA A C 1
ATOM 806 O O . ALA A 1 103 ? -19.694 -2.804 13.921 1.00 97.94 103 ALA A O 1
ATOM 807 N N . GLN A 1 104 ? -20.870 -1.156 14.905 1.00 98.44 104 GLN A N 1
ATOM 808 C CA . GLN A 1 104 ? -20.666 -0.175 13.842 1.00 98.44 104 GLN A CA 1
ATOM 809 C C . GLN A 1 104 ? -19.177 0.145 13.648 1.00 98.44 104 GLN A C 1
ATOM 811 O O . GLN A 1 104 ? -18.665 0.019 12.537 1.00 98.44 104 GLN A O 1
ATOM 816 N N . ILE A 1 105 ? -18.461 0.499 14.721 1.00 98.19 105 ILE A N 1
ATOM 817 C CA . ILE A 1 105 ? -17.025 0.822 14.667 1.00 98.19 105 ILE A CA 1
ATOM 818 C C . ILE A 1 105 ? -16.221 -0.365 14.130 1.00 98.19 105 ILE A C 1
ATOM 820 O O . ILE A 1 105 ? -15.281 -0.184 13.356 1.00 98.19 105 ILE A O 1
ATOM 824 N N . ARG A 1 106 ? -16.589 -1.591 14.512 1.00 98.50 106 ARG A N 1
ATOM 825 C CA . ARG A 1 106 ? -15.957 -2.802 13.991 1.00 98.50 106 ARG A CA 1
ATOM 826 C C . ARG A 1 106 ? -16.181 -2.951 12.485 1.00 98.50 106 ARG A C 1
ATOM 828 O O . ARG A 1 106 ? -15.215 -3.203 11.772 1.00 98.50 106 ARG A O 1
ATOM 835 N N . GLY A 1 107 ? -17.407 -2.746 12.004 1.00 98.50 107 GLY A N 1
ATOM 836 C CA . GLY A 1 107 ? -17.709 -2.773 10.570 1.00 98.50 107 GLY A CA 1
ATOM 837 C C . GLY A 1 107 ? -16.954 -1.693 9.787 1.00 98.50 107 GLY A C 1
ATOM 838 O O . GLY A 1 107 ? -16.398 -1.965 8.723 1.00 98.50 107 GLY A O 1
ATOM 839 N N . GLU A 1 108 ? -16.855 -0.480 10.334 1.00 98.44 108 GLU A N 1
ATOM 840 C CA . GLU A 1 108 ? -16.064 0.607 9.745 1.00 98.44 108 GLU A CA 1
ATOM 841 C C . GLU A 1 108 ? -14.565 0.278 9.714 1.00 98.44 108 GLU A C 1
ATOM 843 O O . GLU A 1 108 ? -13.890 0.556 8.719 1.00 98.44 108 GLU A O 1
ATOM 848 N N . LEU A 1 109 ? -14.035 -0.345 10.771 1.00 98.25 109 LEU A N 1
ATOM 849 C CA . LEU A 1 109 ? -12.642 -0.782 10.833 1.00 98.25 109 LEU A CA 1
ATOM 850 C C . LEU A 1 109 ? -12.347 -1.872 9.799 1.00 98.25 109 LEU A C 1
ATOM 852 O O . LEU A 1 109 ? -11.345 -1.767 9.095 1.00 98.25 109 LEU A O 1
ATOM 856 N N . GLU A 1 110 ? -13.207 -2.885 9.690 1.00 98.38 110 GLU A N 1
ATOM 857 C CA . GLU A 1 110 ? -13.078 -3.970 8.708 1.00 98.38 110 GLU A CA 1
ATOM 858 C C . GLU A 1 110 ? -13.142 -3.414 7.273 1.00 98.38 110 GLU A C 1
ATOM 860 O O . GLU A 1 110 ? -12.276 -3.714 6.451 1.00 98.38 110 GLU A O 1
ATOM 865 N N . SER A 1 111 ? -14.081 -2.503 6.996 1.00 98.12 111 SER A N 1
ATOM 866 C CA . SER A 1 111 ? -14.176 -1.794 5.712 1.00 98.12 111 SER A CA 1
ATOM 867 C C . SER A 1 111 ? -12.915 -0.976 5.403 1.00 98.12 111 SER A C 1
ATOM 869 O O . SER A 1 111 ? -12.352 -1.057 4.308 1.00 98.12 111 SER A O 1
ATOM 871 N N . ARG A 1 112 ? -12.394 -0.234 6.389 1.00 97.88 112 ARG A N 1
ATOM 872 C CA . ARG A 1 112 ? -11.161 0.547 6.226 1.00 97.88 112 ARG A CA 1
ATOM 873 C C . ARG A 1 112 ? -9.954 -0.354 5.978 1.00 97.88 112 ARG A C 1
ATOM 875 O O . ARG A 1 112 ? -9.133 -0.037 5.120 1.00 97.88 112 ARG A O 1
ATOM 882 N N . GLN A 1 113 ? -9.844 -1.467 6.698 1.00 98.12 113 GLN A N 1
ATOM 883 C CA . GLN A 1 113 ? -8.786 -2.455 6.489 1.00 98.12 113 GLN A CA 1
ATOM 884 C C . GLN A 1 113 ? -8.850 -3.045 5.081 1.00 98.12 113 GLN A C 1
ATOM 886 O O . GLN A 1 113 ? -7.816 -3.098 4.417 1.00 98.12 113 GLN A O 1
ATOM 891 N N . GLN A 1 114 ? -10.042 -3.397 4.597 1.00 98.12 114 GLN A N 1
ATOM 892 C CA . GLN A 1 114 ? -10.214 -3.889 3.233 1.00 98.12 114 GLN A CA 1
ATOM 893 C C . GLN A 1 114 ? -9.795 -2.833 2.204 1.00 98.12 114 GLN A C 1
ATOM 895 O O . GLN A 1 114 ? -8.960 -3.117 1.353 1.00 98.12 114 GLN A O 1
ATOM 900 N N . SER A 1 115 ? -10.250 -1.584 2.354 1.00 97.56 115 SER A N 1
ATOM 901 C CA . SER A 1 115 ? -9.845 -0.490 1.457 1.00 97.56 115 SER A CA 1
ATOM 902 C C . SER A 1 115 ? -8.328 -0.250 1.454 1.00 97.56 115 SER A C 1
ATOM 904 O O . SER A 1 115 ? -7.731 0.061 0.424 1.00 97.56 115 SER A O 1
ATOM 906 N N . HIS A 1 116 ? -7.665 -0.427 2.599 1.00 97.81 116 HIS A N 1
ATOM 907 C CA . HIS A 1 116 ? -6.212 -0.340 2.688 1.00 97.81 116 HIS A CA 1
ATOM 908 C C . HIS A 1 116 ? -5.532 -1.495 1.941 1.00 97.81 116 HIS A C 1
ATOM 910 O O . HIS A 1 116 ? -4.542 -1.285 1.246 1.00 97.81 116 HIS A O 1
ATOM 916 N N . VAL A 1 117 ? -6.046 -2.720 2.064 1.00 98.00 117 VAL A N 1
ATOM 917 C CA . VAL A 1 117 ? -5.533 -3.867 1.301 1.00 98.00 117 VAL A CA 1
ATOM 918 C C . VAL A 1 117 ? -5.710 -3.634 -0.199 1.00 98.00 117 VAL A C 1
ATOM 920 O O . VAL A 1 117 ? -4.749 -3.818 -0.947 1.00 98.00 117 VAL A O 1
ATOM 923 N N . ASP A 1 118 ? -6.881 -3.160 -0.621 1.00 97.38 118 ASP A N 1
ATOM 924 C CA . ASP A 1 118 ? -7.189 -2.887 -2.025 1.00 97.38 118 ASP A CA 1
ATOM 925 C C . ASP A 1 118 ? -6.249 -1.811 -2.589 1.00 97.38 118 ASP A C 1
ATOM 927 O O . ASP A 1 118 ? -5.552 -2.056 -3.574 1.00 97.38 118 ASP A O 1
ATOM 931 N N . THR A 1 119 ? -6.099 -0.672 -1.905 1.00 96.50 119 THR A N 1
ATOM 932 C CA . THR A 1 119 ? -5.175 0.401 -2.329 1.00 96.50 119 THR A CA 1
ATOM 933 C C . THR A 1 119 ? -3.716 -0.052 -2.382 1.00 96.50 119 THR A C 1
ATOM 935 O O . THR A 1 119 ? -2.990 0.300 -3.312 1.00 96.50 119 THR A O 1
ATOM 938 N N . VAL A 1 120 ? -3.256 -0.871 -1.432 1.00 97.00 120 VAL A N 1
ATOM 939 C CA . VAL A 1 120 ? -1.904 -1.452 -1.490 1.00 97.00 120 VAL A CA 1
ATOM 940 C C . VAL A 1 120 ? -1.768 -2.403 -2.681 1.00 97.00 120 VAL A C 1
ATOM 942 O O . VAL A 1 120 ? -0.731 -2.404 -3.355 1.00 97.00 120 VAL A O 1
ATOM 945 N N . SER A 1 121 ? -2.807 -3.190 -2.965 1.00 97.06 121 SER A N 1
ATOM 946 C CA . SER A 1 121 ? -2.834 -4.103 -4.105 1.00 97.06 121 SER A CA 1
ATOM 947 C C . SER A 1 121 ? -2.825 -3.367 -5.447 1.00 97.06 121 SER A C 1
ATOM 949 O O . SER A 1 121 ? -2.210 -3.870 -6.380 1.00 97.06 121 SER A O 1
ATOM 951 N N . GLU A 1 122 ? -3.399 -2.161 -5.526 1.00 96.62 122 GLU A N 1
ATOM 952 C CA . GLU A 1 122 ? -3.364 -1.279 -6.702 1.00 96.62 122 GLU A CA 1
ATOM 953 C C . GLU A 1 122 ? -2.027 -0.537 -6.847 1.00 96.62 122 GLU A C 1
ATOM 955 O O . GLU A 1 122 ? -1.509 -0.368 -7.953 1.00 96.62 122 GLU A O 1
ATOM 960 N N . LEU A 1 123 ? -1.406 -0.129 -5.737 1.00 97.69 123 LEU A N 1
ATOM 961 C CA . LEU A 1 123 ? -0.100 0.539 -5.756 1.00 97.69 123 LEU A CA 1
ATOM 962 C C . LEU A 1 123 ? 1.042 -0.403 -6.146 1.00 97.69 123 LEU A C 1
ATOM 964 O O . LEU A 1 123 ? 2.011 0.027 -6.777 1.00 97.69 123 LEU A O 1
ATOM 968 N N . SER A 1 124 ? 0.946 -1.683 -5.784 1.00 97.31 124 SER A N 1
ATOM 969 C CA . SER A 1 124 ? 1.942 -2.699 -6.130 1.00 97.31 124 SER A CA 1
ATOM 970 C C . SER A 1 124 ? 2.221 -2.785 -7.645 1.00 97.31 124 SER A C 1
ATOM 972 O O . SER A 1 124 ? 3.373 -2.563 -8.036 1.00 97.31 124 SER A O 1
ATOM 974 N N . PRO A 1 125 ? 1.230 -3.008 -8.535 1.00 97.19 125 PRO A N 1
ATOM 975 C CA . PRO A 1 125 ? 1.451 -3.077 -9.973 1.00 97.19 125 PRO A CA 1
ATOM 976 C C . PRO A 1 125 ? 1.936 -1.743 -10.545 1.00 97.19 125 PRO A C 1
ATOM 978 O O . PRO A 1 125 ? 2.871 -1.755 -11.343 1.00 97.19 125 PRO A O 1
ATOM 981 N N . ILE A 1 126 ? 1.407 -0.599 -10.089 1.00 97.88 126 ILE A N 1
ATOM 982 C CA . ILE A 1 126 ? 1.892 0.726 -10.516 1.00 97.88 126 ILE A CA 1
ATOM 983 C C . ILE A 1 126 ? 3.388 0.860 -10.222 1.00 97.88 126 ILE A C 1
ATOM 985 O O . ILE A 1 126 ? 4.161 1.250 -11.095 1.00 97.88 126 ILE A O 1
ATOM 989 N N . ARG A 1 127 ? 3.825 0.468 -9.022 1.00 98.00 127 ARG A N 1
ATOM 990 C CA . ARG A 1 127 ? 5.242 0.482 -8.650 1.00 98.00 127 ARG A CA 1
ATOM 991 C C . ARG A 1 127 ? 6.071 -0.465 -9.517 1.00 98.00 127 ARG A C 1
ATOM 993 O O . ARG A 1 127 ? 7.191 -0.115 -9.882 1.00 98.00 127 ARG A O 1
ATOM 1000 N N . THR A 1 128 ? 5.549 -1.643 -9.865 1.00 98.12 128 THR A N 1
ATOM 1001 C CA . THR A 1 128 ? 6.265 -2.570 -10.758 1.00 98.12 128 THR A CA 1
ATOM 1002 C C . THR A 1 128 ? 6.439 -2.009 -12.166 1.00 98.12 128 THR A C 1
ATOM 1004 O O . THR A 1 128 ? 7.550 -2.052 -12.690 1.00 98.12 128 THR A O 1
ATOM 1007 N N . VAL A 1 129 ? 5.385 -1.421 -12.743 1.00 98.19 129 VAL A N 1
ATOM 1008 C CA . VAL A 1 129 ? 5.431 -0.801 -14.072 1.00 98.19 129 VAL A CA 1
ATOM 1009 C C . VAL A 1 129 ? 6.359 0.405 -14.048 1.00 98.19 129 VAL A C 1
ATOM 1011 O O . VAL A 1 129 ? 7.228 0.509 -14.901 1.00 98.19 129 VAL A O 1
ATOM 1014 N N . HIS A 1 130 ? 6.253 1.265 -13.034 1.00 98.06 130 HIS A N 1
ATOM 1015 C CA . HIS A 1 130 ? 7.136 2.416 -12.883 1.00 98.06 130 HIS A CA 1
ATOM 1016 C C . HIS A 1 130 ? 8.615 2.003 -12.843 1.00 98.06 130 HIS A C 1
ATOM 1018 O O . HIS A 1 130 ? 9.432 2.534 -13.592 1.00 98.06 130 HIS A O 1
ATOM 1024 N N . ASN A 1 131 ? 8.960 0.993 -12.040 1.00 98.25 131 ASN A N 1
ATOM 1025 C CA . ASN A 1 131 ? 10.330 0.488 -11.983 1.00 98.25 131 ASN A CA 1
ATOM 1026 C C . ASN A 1 131 ? 10.791 -0.102 -13.324 1.00 98.25 131 ASN A C 1
ATOM 1028 O O . ASN A 1 131 ? 11.937 0.110 -13.708 1.00 98.25 131 ASN A O 1
ATOM 1032 N N . ALA A 1 132 ? 9.918 -0.815 -14.043 1.00 98.38 132 ALA A N 1
ATOM 1033 C CA . ALA A 1 132 ? 10.233 -1.316 -15.379 1.00 98.38 132 ALA A CA 1
ATOM 1034 C C . ALA A 1 132 ? 10.493 -0.161 -16.360 1.00 98.38 132 ALA A C 1
ATOM 1036 O O . ALA A 1 132 ? 11.517 -0.158 -17.033 1.00 98.38 132 ALA A O 1
ATOM 1037 N N . THR A 1 133 ? 9.643 0.872 -16.351 1.00 98.25 133 THR A N 1
ATOM 1038 C CA . THR A 1 133 ? 9.817 2.051 -17.212 1.00 98.25 133 THR A CA 1
ATOM 1039 C C . THR A 1 133 ? 11.096 2.827 -16.910 1.00 98.25 133 THR A C 1
ATOM 1041 O O . THR A 1 133 ? 11.725 3.327 -17.834 1.00 98.25 133 THR A O 1
ATOM 1044 N N . LEU A 1 134 ? 11.525 2.900 -15.644 1.00 98.56 134 LEU A N 1
ATOM 1045 C CA . LEU A 1 134 ? 12.807 3.517 -15.289 1.00 98.56 134 LEU A CA 1
ATOM 1046 C C . LEU A 1 134 ? 13.993 2.709 -15.826 1.00 98.56 134 LEU A C 1
ATOM 1048 O O . LEU A 1 134 ? 14.932 3.290 -16.359 1.00 98.56 134 LEU A O 1
ATOM 1052 N N . VAL A 1 135 ? 13.936 1.376 -15.737 1.00 98.50 135 VAL A N 1
ATOM 1053 C CA . VAL A 1 135 ? 14.975 0.502 -16.304 1.00 98.50 135 VAL A CA 1
ATOM 1054 C C . VAL A 1 135 ? 15.035 0.629 -17.826 1.00 98.50 135 VAL A C 1
ATOM 1056 O O . VAL A 1 135 ? 16.130 0.651 -18.389 1.00 98.50 135 VAL A O 1
ATOM 1059 N N . ASP A 1 136 ? 13.885 0.714 -18.494 1.00 98.44 136 ASP A N 1
ATOM 1060 C CA . ASP A 1 136 ? 13.822 0.903 -19.944 1.00 98.44 136 ASP A CA 1
ATOM 1061 C C . ASP A 1 136 ? 14.368 2.276 -20.351 1.00 98.44 136 ASP A C 1
ATOM 1063 O O . ASP A 1 136 ? 15.172 2.354 -21.281 1.00 98.44 136 ASP A O 1
ATOM 1067 N N . LEU A 1 137 ? 14.033 3.332 -19.600 1.00 98.38 137 LEU A N 1
ATOM 1068 C CA . LEU A 1 137 ? 14.569 4.676 -19.807 1.00 98.38 137 LEU A CA 1
ATOM 1069 C C . LEU A 1 137 ? 16.096 4.713 -19.646 1.00 98.38 137 LEU A C 1
ATOM 1071 O O . LEU A 1 137 ? 16.787 5.248 -20.510 1.00 98.38 137 LEU A O 1
ATOM 1075 N N . ASP A 1 138 ? 16.645 4.100 -18.594 1.00 98.31 138 ASP A N 1
ATOM 1076 C CA . ASP A 1 138 ? 18.099 3.994 -18.405 1.00 98.31 138 ASP A CA 1
ATOM 1077 C C . ASP A 1 138 ? 18.768 3.269 -19.584 1.00 98.31 138 ASP A C 1
ATOM 1079 O O . ASP A 1 138 ? 19.861 3.637 -20.034 1.00 98.31 138 ASP A O 1
ATOM 1083 N N . ARG A 1 139 ? 18.101 2.238 -20.117 1.00 98.25 139 ARG A N 1
ATOM 1084 C CA . ARG A 1 139 ? 18.576 1.478 -21.276 1.00 98.25 139 ARG A CA 1
ATOM 1085 C C . ARG A 1 139 ? 18.584 2.327 -22.543 1.00 98.25 139 ARG A C 1
ATOM 1087 O O . ARG A 1 139 ? 19.550 2.265 -23.302 1.00 98.25 139 ARG A O 1
ATOM 1094 N N . GLU A 1 140 ? 17.533 3.109 -22.762 1.00 98.31 140 GLU A N 1
ATOM 1095 C CA . GLU A 1 140 ? 17.402 4.001 -23.912 1.00 98.31 140 GLU A CA 1
ATOM 1096 C C . GLU A 1 140 ? 18.415 5.149 -23.847 1.00 98.31 140 GLU A C 1
ATOM 1098 O O . GLU A 1 140 ? 19.089 5.422 -24.837 1.00 98.31 140 GLU A O 1
ATOM 1103 N N . VAL A 1 141 ? 18.632 5.740 -22.668 1.00 98.31 141 VAL A N 1
ATOM 1104 C CA . VAL A 1 141 ? 19.678 6.751 -22.448 1.00 98.31 141 VAL A CA 1
ATOM 1105 C C . VAL A 1 141 ? 21.066 6.181 -22.752 1.00 98.31 141 VAL A C 1
ATOM 1107 O O . VAL A 1 141 ? 21.871 6.827 -23.426 1.00 98.31 141 VAL A O 1
ATOM 1110 N N . ALA A 1 142 ? 21.358 4.956 -22.307 1.00 98.12 142 ALA A N 1
ATOM 1111 C CA . ALA A 1 142 ? 22.623 4.298 -22.625 1.00 98.12 142 ALA A CA 1
ATOM 1112 C C . ALA A 1 142 ? 22.769 4.031 -24.133 1.00 98.12 142 ALA A C 1
ATOM 1114 O O . ALA A 1 142 ? 23.836 4.286 -24.697 1.00 98.12 142 ALA A O 1
ATOM 1115 N N . ALA A 1 143 ? 21.704 3.565 -24.794 1.00 97.88 143 ALA A N 1
ATOM 1116 C CA . ALA A 1 143 ? 21.688 3.348 -26.237 1.00 97.88 143 ALA A CA 1
ATOM 1117 C C . ALA A 1 143 ? 21.918 4.660 -27.004 1.00 97.88 143 ALA A C 1
ATOM 1119 O O . ALA A 1 143 ? 22.772 4.710 -27.892 1.00 97.88 143 ALA A O 1
ATOM 1120 N N . HIS A 1 144 ? 21.253 5.743 -26.604 1.00 97.88 144 HIS A N 1
ATOM 1121 C CA . HIS A 1 144 ? 21.455 7.067 -27.184 1.00 97.88 144 HIS A CA 1
ATOM 1122 C C . HIS A 1 144 ? 22.905 7.528 -27.015 1.00 97.88 144 HIS A C 1
ATOM 1124 O O . HIS A 1 144 ? 23.548 7.910 -27.986 1.00 97.88 144 HIS A O 1
ATOM 1130 N N . ALA A 1 145 ? 23.486 7.369 -25.823 1.00 97.81 145 ALA A N 1
ATOM 1131 C CA . ALA A 1 145 ? 24.884 7.714 -25.583 1.00 97.81 145 ALA A CA 1
ATOM 1132 C C . ALA A 1 145 ? 25.869 6.872 -26.420 1.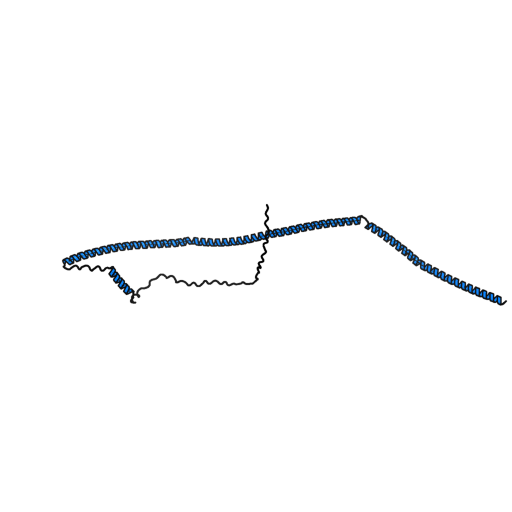00 97.81 145 ALA A C 1
ATOM 1134 O O . ALA A 1 145 ? 26.976 7.326 -26.718 1.00 97.81 145 ALA A O 1
ATOM 1135 N N . THR A 1 146 ? 25.527 5.630 -26.779 1.00 97.56 146 THR A N 1
ATOM 1136 C CA . THR A 1 146 ? 26.332 4.845 -27.733 1.00 97.56 146 THR A CA 1
ATOM 1137 C C . THR A 1 146 ? 26.151 5.326 -29.169 1.00 97.56 146 THR A C 1
ATOM 1139 O O . THR A 1 146 ? 27.139 5.428 -29.894 1.00 97.56 146 THR A O 1
ATOM 1142 N N . SER A 1 147 ? 24.924 5.687 -29.551 1.00 97.94 147 SER A N 1
ATOM 1143 C CA . SER A 1 147 ? 24.607 6.246 -30.865 1.00 97.94 147 SER A CA 1
ATOM 1144 C C . SER A 1 147 ? 25.309 7.584 -31.092 1.00 97.94 147 SER A C 1
ATOM 1146 O O . SER A 1 147 ? 25.917 7.774 -32.139 1.00 97.94 147 SER A O 1
ATOM 1148 N N . ASP A 1 148 ? 25.316 8.477 -30.101 1.00 98.00 148 ASP A N 1
ATOM 1149 C CA . ASP A 1 148 ? 25.998 9.775 -30.181 1.00 98.00 148 ASP A CA 1
ATOM 1150 C C . ASP A 1 148 ? 27.505 9.610 -30.377 1.00 98.00 148 ASP A C 1
ATOM 1152 O O . ASP A 1 148 ? 28.108 10.287 -31.206 1.00 98.00 148 ASP A O 1
ATOM 1156 N N . ARG A 1 149 ? 28.123 8.663 -29.659 1.00 97.50 149 ARG A N 1
ATOM 1157 C CA . ARG A 1 149 ? 29.546 8.348 -29.849 1.00 97.50 149 ARG A CA 1
ATOM 1158 C C . ARG A 1 149 ? 29.823 7.806 -31.247 1.00 97.50 149 ARG A C 1
ATOM 1160 O O . ARG A 1 149 ? 30.801 8.215 -31.860 1.00 97.50 149 ARG A O 1
ATOM 1167 N N . ALA A 1 150 ? 28.979 6.907 -31.750 1.00 97.12 150 ALA A N 1
ATOM 1168 C CA . ALA A 1 150 ? 29.120 6.375 -33.102 1.00 97.12 150 ALA A CA 1
ATOM 1169 C C . ALA A 1 150 ? 28.946 7.473 -34.164 1.00 97.12 150 ALA A C 1
ATOM 1171 O O . ALA A 1 150 ? 29.717 7.531 -35.118 1.00 97.12 150 ALA A O 1
ATOM 1172 N N . ALA A 1 151 ? 27.982 8.376 -33.969 1.00 97.88 151 ALA A N 1
ATOM 1173 C CA . ALA A 1 151 ? 27.772 9.524 -34.840 1.00 97.88 151 ALA A CA 1
ATOM 1174 C C . ALA A 1 151 ? 28.977 10.474 -34.832 1.00 97.88 151 ALA A C 1
ATOM 1176 O O . ALA A 1 151 ? 29.359 10.969 -35.888 1.00 97.88 151 ALA A O 1
ATOM 1177 N N . GLU A 1 152 ? 29.604 10.701 -33.678 1.00 97.38 152 GLU A N 1
ATOM 1178 C CA . GLU A 1 152 ? 30.805 11.534 -33.588 1.00 97.38 152 GLU A CA 1
ATOM 1179 C C . GLU A 1 152 ? 32.007 10.892 -34.291 1.00 97.38 152 GLU A C 1
ATOM 1181 O O . GLU A 1 152 ? 32.712 11.567 -35.035 1.00 97.38 152 GLU A O 1
ATOM 1186 N N . VAL A 1 153 ? 32.197 9.576 -34.145 1.00 96.94 153 VAL A N 1
ATOM 1187 C CA . VAL A 1 153 ? 33.217 8.836 -34.909 1.00 96.94 153 VAL A CA 1
ATOM 1188 C C . VAL A 1 153 ? 32.974 8.964 -36.411 1.00 96.94 153 VAL A C 1
ATOM 1190 O O . VAL A 1 153 ? 33.884 9.346 -37.139 1.00 96.94 153 VAL A O 1
ATOM 1193 N N . ALA A 1 154 ? 31.739 8.748 -36.867 1.00 96.62 154 ALA A N 1
ATOM 1194 C CA . ALA A 1 154 ? 31.391 8.907 -38.275 1.00 96.62 154 ALA A CA 1
ATOM 1195 C C . ALA A 1 154 ? 31.620 10.346 -38.772 1.00 96.62 154 ALA A C 1
ATOM 1197 O O . ALA A 1 154 ? 32.069 10.546 -39.896 1.00 96.62 154 ALA A O 1
ATOM 1198 N N . ARG A 1 155 ? 31.350 11.366 -37.946 1.00 97.19 155 ARG A N 1
ATOM 1199 C CA . ARG A 1 155 ? 31.644 12.769 -38.284 1.00 97.19 155 ARG A CA 1
ATOM 1200 C C . ARG A 1 155 ? 33.140 13.027 -38.429 1.00 97.19 155 ARG A C 1
ATOM 1202 O O . ARG A 1 155 ? 33.515 13.742 -39.353 1.00 97.19 155 ARG A O 1
ATOM 1209 N N . MET A 1 156 ? 33.974 12.454 -37.561 1.00 96.38 156 MET A N 1
ATOM 1210 C CA . MET A 1 156 ? 35.432 12.553 -37.687 1.00 96.38 156 MET A CA 1
ATOM 1211 C C . MET A 1 156 ? 35.917 11.884 -38.978 1.00 96.38 156 MET A C 1
ATOM 1213 O O . MET A 1 156 ? 36.603 12.524 -39.765 1.00 96.38 156 MET A O 1
ATOM 1217 N N . GLU A 1 157 ? 35.469 10.658 -39.265 1.00 95.75 157 GLU A N 1
ATOM 1218 C CA . G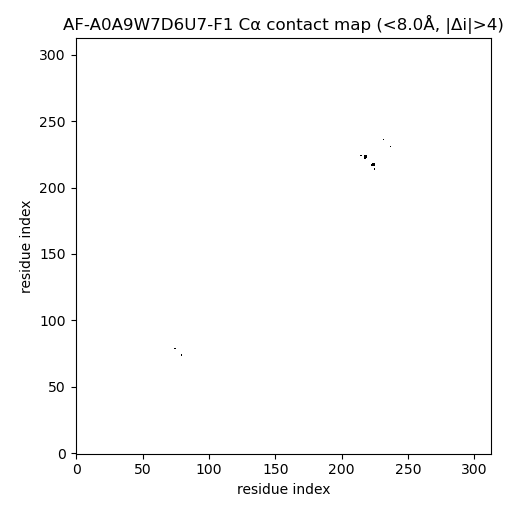LU A 1 157 ? 35.821 9.951 -40.507 1.00 95.75 157 GLU A CA 1
ATOM 1219 C C . GLU A 1 157 ? 35.380 10.730 -41.758 1.00 95.75 157 GLU A C 1
ATOM 1221 O O . GLU A 1 157 ? 36.144 10.878 -42.712 1.00 95.75 157 GLU A O 1
ATOM 1226 N N . LEU A 1 158 ? 34.167 11.294 -41.745 1.00 96.25 158 LEU A N 1
ATOM 1227 C CA . LEU A 1 158 ? 33.677 12.155 -42.823 1.00 96.25 158 LEU A CA 1
ATOM 1228 C C . LEU A 1 158 ? 34.484 13.454 -42.955 1.00 96.25 158 LEU A C 1
ATOM 1230 O O . LEU A 1 158 ? 34.608 13.971 -44.063 1.00 96.25 158 LEU A O 1
ATOM 1234 N N . SER A 1 159 ? 35.019 13.985 -41.853 1.00 95.62 159 SER A N 1
ATOM 1235 C CA . SER A 1 159 ? 35.884 15.169 -41.860 1.00 95.62 159 SER A CA 1
ATOM 1236 C C . SER A 1 159 ? 37.278 14.881 -42.424 1.00 95.62 159 SER A C 1
ATOM 1238 O O . SER A 1 159 ? 37.904 15.800 -42.950 1.00 95.62 159 SER A O 1
ATOM 1240 N N . ASP A 1 160 ? 37.757 13.638 -42.344 1.00 94.44 160 ASP A N 1
ATOM 1241 C CA . ASP A 1 160 ? 39.070 13.225 -42.858 1.00 94.44 160 ASP A CA 1
ATOM 1242 C C . ASP A 1 160 ? 39.032 12.873 -44.359 1.00 94.44 160 ASP A C 1
ATOM 1244 O O . ASP A 1 160 ? 40.026 13.031 -45.077 1.00 94.44 160 ASP A O 1
ATOM 1248 N N . LEU A 1 161 ? 37.869 12.446 -44.868 1.00 95.88 161 LEU A N 1
ATOM 1249 C CA . LEU A 1 161 ? 37.666 12.092 -46.279 1.00 95.88 161 LEU A CA 1
ATOM 1250 C C . LEU A 1 161 ? 38.108 13.176 -47.282 1.00 95.88 161 LEU A C 1
ATOM 1252 O O . LEU A 1 161 ? 38.751 12.805 -48.263 1.00 95.88 161 LEU A O 1
ATOM 1256 N N . PRO A 1 162 ? 37.825 14.483 -47.098 1.00 95.38 162 PRO A N 1
ATOM 1257 C CA . PRO A 1 162 ? 38.276 15.524 -48.020 1.00 95.38 162 PRO A CA 1
ATOM 1258 C C . PRO A 1 162 ? 39.796 15.581 -48.172 1.00 95.38 162 PRO A C 1
ATOM 1260 O O . PRO A 1 162 ? 40.282 15.727 -49.289 1.00 95.38 162 PRO A O 1
ATOM 1263 N N . ALA A 1 163 ? 40.550 15.422 -47.080 1.00 94.19 163 ALA A N 1
ATOM 1264 C CA . ALA A 1 163 ? 42.011 15.416 -47.134 1.00 94.19 163 ALA A CA 1
ATOM 1265 C C . ALA A 1 163 ? 42.530 14.173 -47.872 1.00 94.19 163 ALA A C 1
ATOM 1267 O O . ALA A 1 163 ? 43.425 14.269 -48.713 1.00 94.19 163 ALA A O 1
ATOM 1268 N N . SER A 1 164 ? 41.925 13.007 -47.619 1.00 93.75 164 SER A N 1
ATOM 1269 C CA . SER A 1 164 ? 42.249 11.785 -48.361 1.00 93.75 164 SER A CA 1
ATOM 1270 C C . SER A 1 164 ? 41.896 11.899 -49.847 1.00 93.75 164 SER A C 1
ATOM 1272 O O . SER A 1 164 ? 42.639 11.389 -50.686 1.00 93.75 164 SER A O 1
ATOM 1274 N N . LEU A 1 165 ? 40.780 12.553 -50.180 1.00 96.19 165 LEU A N 1
ATOM 1275 C CA . LEU A 1 165 ? 40.353 12.784 -51.556 1.00 96.19 165 LEU A CA 1
ATOM 1276 C C . LEU A 1 165 ? 41.317 13.730 -52.275 1.00 96.19 165 LEU A C 1
ATOM 1278 O O . LEU A 1 165 ? 41.734 13.411 -53.381 1.00 96.19 165 LEU A O 1
ATOM 1282 N N . GLN A 1 166 ? 41.720 14.830 -51.634 1.00 95.81 166 GLN A N 1
ATOM 1283 C CA . GLN A 1 166 ? 42.721 15.756 -52.174 1.00 95.81 166 GLN A CA 1
ATOM 1284 C C . GLN A 1 166 ? 44.051 15.052 -52.438 1.00 95.81 166 GLN A C 1
ATOM 1286 O O . GLN A 1 166 ? 44.588 15.154 -53.534 1.00 95.81 166 GLN A O 1
ATOM 1291 N N . SER A 1 167 ? 44.542 14.260 -51.480 1.00 95.62 167 SER A N 1
ATOM 1292 C CA . SER A 1 167 ? 45.760 13.469 -51.682 1.00 95.62 167 SER A CA 1
ATOM 1293 C C . SER A 1 167 ? 45.620 12.499 -52.862 1.00 95.62 167 SER A C 1
ATOM 1295 O O . SER A 1 167 ? 46.542 12.355 -53.662 1.00 95.62 167 SER A O 1
ATOM 1297 N N . SER A 1 168 ? 44.455 11.864 -53.023 1.00 95.88 168 SER A N 1
ATOM 1298 C CA . SER A 1 168 ? 44.191 11.015 -54.186 1.00 95.88 168 SER A CA 1
ATOM 1299 C C . SER A 1 168 ? 44.166 11.817 -55.492 1.00 95.88 168 SER A C 1
ATOM 1301 O O . SER A 1 168 ? 44.729 11.358 -56.483 1.00 95.88 168 SER A O 1
ATOM 1303 N N . GLU A 1 169 ? 43.534 12.988 -55.518 1.00 96.94 169 GLU A N 1
ATOM 1304 C CA . GLU A 1 169 ? 43.467 13.864 -56.694 1.00 96.94 169 GLU A CA 1
ATOM 1305 C C . GLU A 1 169 ? 44.870 14.312 -57.127 1.00 96.94 169 GLU A C 1
ATOM 1307 O O . GLU A 1 169 ? 45.229 14.145 -58.290 1.00 96.94 169 GLU A O 1
ATOM 1312 N N . GLU A 1 170 ? 45.722 14.713 -56.177 1.00 96.38 170 GLU A N 1
ATOM 1313 C CA . GLU A 1 170 ? 47.131 15.044 -56.427 1.00 96.38 170 GLU A CA 1
ATOM 1314 C C . GLU A 1 170 ? 47.899 13.873 -57.062 1.00 96.38 170 GLU A C 1
ATOM 1316 O O . GLU A 1 170 ? 48.681 14.065 -57.998 1.00 96.38 170 GLU A O 1
ATOM 1321 N N . THR A 1 171 ? 47.668 12.637 -56.600 1.00 95.88 171 THR A N 1
ATOM 1322 C CA . THR A 1 171 ? 48.314 11.459 -57.208 1.00 95.88 171 THR A CA 1
ATOM 1323 C C . THR A 1 171 ? 47.815 11.180 -58.624 1.00 95.88 171 THR A C 1
ATOM 1325 O O . THR A 1 171 ? 48.607 10.786 -59.483 1.00 95.88 171 THR A O 1
ATOM 1328 N N . VAL A 1 172 ? 46.525 11.401 -58.894 1.00 97.06 172 VAL A N 1
ATOM 1329 C CA . VAL A 1 172 ? 45.942 11.244 -60.233 1.00 97.06 172 VAL A CA 1
ATOM 1330 C C . VAL A 1 172 ? 46.495 12.304 -61.178 1.00 97.06 172 VAL A C 1
ATOM 1332 O O . VAL A 1 172 ? 46.897 11.963 -62.291 1.00 97.06 172 VAL A O 1
ATOM 1335 N N . ASP A 1 173 ? 46.603 13.553 -60.732 1.00 96.62 173 ASP A N 1
ATOM 1336 C CA . ASP A 1 173 ? 47.205 14.638 -61.506 1.00 96.62 173 ASP A CA 1
ATOM 1337 C C . ASP A 1 173 ? 48.678 14.360 -61.821 1.00 96.62 173 ASP A C 1
ATOM 1339 O O . ASP A 1 173 ? 49.109 14.525 -62.968 1.00 96.62 173 ASP A O 1
ATOM 1343 N N . ALA A 1 174 ? 49.446 13.869 -60.842 1.00 96.44 174 ALA A N 1
ATOM 1344 C CA . ALA A 1 174 ? 50.839 13.472 -61.036 1.00 96.44 174 ALA A CA 1
ATOM 1345 C C . ALA A 1 174 ? 50.977 12.329 -62.058 1.00 96.44 174 ALA A C 1
ATOM 1347 O O . ALA A 1 174 ? 51.835 12.372 -62.944 1.00 96.44 174 ALA A O 1
ATOM 1348 N N . LEU A 1 175 ? 50.108 11.314 -61.988 1.00 96.50 175 LEU A N 1
ATOM 1349 C CA . LEU A 1 175 ? 50.064 10.244 -62.988 1.00 96.50 175 LEU A CA 1
ATOM 1350 C C . LEU A 1 175 ? 49.658 10.775 -64.369 1.00 96.50 175 LEU A C 1
ATOM 1352 O O . LEU A 1 175 ? 50.261 10.387 -65.368 1.00 96.50 175 LEU A O 1
ATOM 1356 N N . GLY A 1 176 ? 48.690 11.690 -64.438 1.00 97.06 176 GLY A N 1
ATOM 1357 C CA . GLY A 1 176 ? 48.259 12.334 -65.677 1.00 97.06 176 GLY A CA 1
ATOM 1358 C C . GLY A 1 176 ? 49.372 13.150 -66.340 1.00 97.06 176 GLY A C 1
ATOM 1359 O O . GLY A 1 176 ? 49.542 13.088 -67.559 1.00 97.06 176 GLY A O 1
ATOM 1360 N N . GLN A 1 177 ? 50.179 13.872 -65.555 1.00 96.31 177 GLN A N 1
ATOM 1361 C CA . GLN A 1 177 ? 51.392 14.541 -66.041 1.00 96.31 177 GLN A CA 1
ATOM 1362 C C . GLN A 1 177 ? 52.383 13.534 -66.628 1.00 96.31 177 GLN A C 1
ATOM 1364 O O . GLN A 1 177 ? 52.794 13.683 -67.776 1.00 96.31 177 GLN A O 1
ATOM 1369 N N . ARG A 1 178 ? 52.673 12.454 -65.902 1.00 96.56 178 ARG A N 1
ATOM 1370 C CA . ARG A 1 178 ? 53.620 11.425 -66.343 1.00 96.56 178 ARG A CA 1
ATOM 1371 C C . ARG A 1 178 ? 53.172 10.690 -67.608 1.00 96.56 178 ARG A C 1
ATOM 1373 O O . ARG A 1 178 ? 53.997 10.343 -68.447 1.00 96.56 178 ARG A O 1
ATOM 1380 N N . VAL A 1 179 ? 51.869 10.463 -67.777 1.00 97.31 179 VAL A N 1
ATOM 1381 C CA . VAL A 1 179 ? 51.317 9.900 -69.020 1.00 97.31 179 VAL A CA 1
ATOM 1382 C C . VAL A 1 179 ? 51.530 10.853 -70.196 1.00 97.31 179 VAL A C 1
ATOM 1384 O O . VAL A 1 179 ? 51.923 10.389 -71.265 1.00 97.31 179 VAL A O 1
ATOM 1387 N N . ARG A 1 180 ? 51.326 12.166 -70.012 1.00 96.75 180 ARG A N 1
ATOM 1388 C CA . ARG A 1 180 ? 51.608 13.166 -71.057 1.00 96.75 180 ARG A CA 1
ATOM 1389 C C . ARG A 1 180 ? 53.086 13.184 -71.438 1.00 96.75 180 ARG A C 1
ATOM 1391 O O . ARG A 1 180 ? 53.388 13.103 -72.620 1.00 96.75 180 ARG A O 1
ATOM 1398 N N . GLU A 1 181 ? 53.991 13.178 -70.461 1.00 97.19 181 GLU A N 1
ATOM 1399 C CA . GLU A 1 181 ? 55.440 13.097 -70.711 1.00 97.19 181 GLU A CA 1
ATOM 1400 C C . GLU A 1 181 ? 55.808 11.846 -71.523 1.00 97.19 181 GLU A C 1
ATOM 1402 O O . GLU A 1 181 ? 56.552 11.920 -72.498 1.00 97.19 181 GLU A O 1
ATOM 1407 N N . ILE A 1 182 ? 55.250 10.682 -71.167 1.00 96.81 182 ILE A N 1
ATOM 1408 C CA . ILE A 1 182 ? 55.473 9.436 -71.916 1.00 96.81 182 ILE A CA 1
ATOM 1409 C C . ILE A 1 182 ? 54.941 9.552 -73.350 1.00 96.81 182 ILE A C 1
ATOM 1411 O O . ILE A 1 182 ? 55.595 9.076 -74.276 1.00 96.81 182 ILE A O 1
ATOM 1415 N N . GLN A 1 183 ? 53.776 10.172 -73.552 1.00 96.88 183 GLN A N 1
ATOM 1416 C CA . GLN A 1 183 ? 53.209 10.389 -74.885 1.00 96.88 183 GLN A CA 1
ATOM 1417 C C . GLN A 1 183 ? 54.080 11.323 -75.730 1.00 96.88 183 GLN A C 1
ATOM 1419 O O . GLN A 1 183 ? 54.337 11.014 -76.891 1.00 96.88 183 GLN A O 1
ATOM 1424 N N . GLU A 1 184 ? 54.576 12.419 -75.155 1.00 96.69 184 GLU A N 1
ATOM 1425 C CA . GLU A 1 184 ? 55.498 13.342 -75.824 1.00 96.69 184 GLU A CA 1
ATOM 1426 C C . GLU A 1 184 ? 56.810 12.644 -76.200 1.00 96.69 184 GLU A C 1
ATOM 1428 O O . GLU A 1 184 ? 57.256 12.730 -77.345 1.00 96.69 184 GLU A O 1
ATOM 1433 N N . HIS A 1 185 ? 57.396 11.874 -75.277 1.00 96.69 185 HIS A N 1
ATOM 1434 C CA . HIS A 1 185 ? 58.576 11.058 -75.560 1.00 96.69 185 HIS A CA 1
ATOM 1435 C C . HIS A 1 185 ? 58.317 10.014 -76.648 1.00 96.69 185 HIS A C 1
ATOM 1437 O O . HIS A 1 185 ? 59.179 9.788 -77.495 1.00 96.69 185 HIS A O 1
ATOM 1443 N N . HIS A 1 186 ? 57.142 9.384 -76.654 1.00 96.75 186 HIS A N 1
ATOM 1444 C CA . HIS A 1 186 ? 56.776 8.421 -77.687 1.00 96.75 186 HIS A CA 1
ATOM 1445 C C . HIS A 1 186 ? 56.669 9.083 -79.064 1.00 96.75 186 HIS A C 1
ATOM 1447 O O . HIS A 1 186 ? 57.262 8.580 -80.013 1.00 96.75 186 HIS A O 1
ATOM 1453 N N . GLN A 1 187 ? 56.005 10.238 -79.163 1.00 96.25 187 GLN A N 1
ATOM 1454 C CA . GLN A 1 187 ? 55.915 11.008 -80.409 1.00 96.25 187 GLN A CA 1
ATOM 1455 C C . GLN A 1 187 ? 57.295 11.456 -80.907 1.00 96.25 187 GLN A C 1
ATOM 1457 O O . GLN A 1 187 ? 57.577 11.377 -82.102 1.00 96.25 187 GLN A O 1
ATOM 1462 N N . ALA A 1 188 ? 58.177 11.890 -80.001 1.00 95.81 188 ALA A N 1
ATOM 1463 C CA . ALA A 1 188 ? 59.555 12.230 -80.345 1.00 95.81 188 ALA A CA 1
ATOM 1464 C C . ALA A 1 188 ? 60.313 11.015 -80.908 1.00 95.81 188 ALA A C 1
ATOM 1466 O O . ALA A 1 188 ? 60.940 11.121 -81.956 1.00 95.81 188 ALA A O 1
ATOM 1467 N N . LEU A 1 189 ? 60.188 9.846 -80.270 1.00 95.75 189 LEU A N 1
ATOM 1468 C CA . LEU A 1 189 ? 60.800 8.603 -80.748 1.00 95.75 189 LEU A CA 1
ATOM 1469 C C . LEU A 1 189 ? 60.232 8.135 -82.094 1.00 95.75 189 LEU A C 1
ATOM 1471 O O . LEU A 1 189 ? 60.972 7.586 -82.909 1.00 95.75 189 LEU A O 1
ATOM 1475 N N . GLU A 1 190 ? 58.934 8.318 -82.340 1.00 96.00 190 GLU A N 1
ATOM 1476 C CA . GLU A 1 190 ? 58.328 8.010 -83.638 1.00 96.00 190 GLU A CA 1
ATOM 1477 C C . GLU A 1 190 ? 58.897 8.899 -84.741 1.00 96.00 190 GLU A C 1
ATOM 1479 O O . GLU A 1 190 ? 59.277 8.383 -85.793 1.00 96.00 190 GLU A O 1
ATOM 1484 N N . LYS A 1 191 ? 59.041 10.200 -84.473 1.00 95.75 191 LYS A N 1
ATOM 1485 C CA . LYS A 1 191 ? 59.673 11.139 -85.399 1.00 95.75 191 LYS A CA 1
ATOM 1486 C C . LYS A 1 191 ? 61.143 10.797 -85.648 1.00 95.75 191 LYS A C 1
ATOM 1488 O O . LYS A 1 191 ? 61.554 10.706 -86.800 1.00 95.75 191 LYS A O 1
ATOM 1493 N N . ASP A 1 192 ? 61.915 10.530 -84.595 1.00 94.56 192 ASP A N 1
ATOM 1494 C CA . ASP A 1 192 ? 63.317 10.113 -84.719 1.00 94.56 192 ASP A CA 1
ATOM 1495 C C . ASP A 1 192 ? 63.442 8.825 -85.551 1.00 94.56 192 ASP A C 1
ATOM 1497 O O . ASP A 1 192 ? 64.357 8.677 -86.364 1.00 94.56 192 ASP A O 1
ATOM 1501 N N . ARG A 1 193 ? 62.498 7.887 -85.390 1.00 95.88 193 ARG A N 1
ATOM 1502 C CA . ARG A 1 193 ? 62.428 6.663 -86.198 1.00 95.88 193 ARG A CA 1
ATOM 1503 C C . ARG A 1 193 ? 62.140 6.966 -87.669 1.00 95.88 193 ARG A C 1
ATOM 1505 O O . ARG A 1 193 ? 62.748 6.333 -88.531 1.00 95.88 193 ARG A O 1
ATOM 1512 N N . GLU A 1 194 ? 61.223 7.884 -87.964 1.00 96.25 194 GLU A N 1
ATOM 1513 C CA . GLU A 1 194 ? 60.917 8.318 -89.333 1.00 96.25 194 GLU A CA 1
ATOM 1514 C C . GLU A 1 194 ? 62.120 9.006 -89.991 1.00 96.25 194 GLU A C 1
ATOM 1516 O O . GLU A 1 194 ? 62.502 8.631 -91.101 1.00 96.25 194 GLU A O 1
ATOM 1521 N N . ASP A 1 195 ? 62.778 9.929 -89.287 1.00 94.50 195 ASP A N 1
ATOM 1522 C CA . ASP A 1 195 ? 63.978 10.626 -89.762 1.00 94.50 195 ASP A CA 1
ATOM 1523 C C . ASP A 1 195 ? 65.131 9.639 -90.028 1.00 94.50 195 ASP A C 1
ATOM 1525 O O . ASP A 1 195 ? 65.797 9.708 -91.068 1.00 94.50 195 ASP A O 1
ATOM 1529 N N . LEU A 1 196 ? 65.333 8.656 -89.140 1.00 94.62 196 LEU A N 1
ATOM 1530 C CA . LEU A 1 196 ? 66.295 7.569 -89.350 1.00 94.62 196 LEU A CA 1
ATOM 1531 C C . LEU A 1 196 ? 65.936 6.699 -90.558 1.00 94.62 196 LEU A C 1
ATOM 1533 O O . LEU A 1 196 ? 66.833 6.302 -91.303 1.00 94.62 196 LEU A O 1
ATOM 1537 N N . HIS A 1 197 ? 64.652 6.398 -90.771 1.00 95.19 197 HIS A N 1
ATOM 1538 C CA . HIS A 1 197 ? 64.202 5.612 -91.919 1.00 95.19 197 HIS A CA 1
ATOM 1539 C C . HIS A 1 197 ? 64.453 6.356 -93.235 1.00 95.19 197 HIS A C 1
ATOM 1541 O O . HIS A 1 197 ? 64.995 5.775 -94.174 1.00 95.19 197 HIS A O 1
ATOM 1547 N N . LEU A 1 198 ? 64.135 7.652 -93.291 1.00 95.25 198 LEU A N 1
ATOM 1548 C CA . LEU A 1 198 ? 64.423 8.504 -94.448 1.00 95.25 198 LEU A CA 1
ATOM 1549 C C . LEU A 1 198 ? 65.931 8.605 -94.714 1.00 95.25 198 LEU A C 1
ATOM 1551 O O . LEU A 1 198 ? 66.370 8.470 -95.858 1.00 95.25 198 LEU A O 1
ATOM 1555 N N . GLY A 1 199 ? 66.742 8.777 -93.665 1.00 93.81 199 GLY A N 1
ATOM 1556 C CA . GLY A 1 199 ? 68.202 8.765 -93.773 1.00 93.81 199 GLY A CA 1
ATOM 1557 C C . GLY A 1 199 ? 68.746 7.426 -94.285 1.00 93.81 199 GLY A C 1
ATOM 1558 O O . GLY A 1 199 ? 69.634 7.397 -95.140 1.00 93.81 199 GLY A O 1
ATOM 1559 N N . TYR A 1 200 ? 68.179 6.311 -93.820 1.00 93.69 200 TYR A N 1
ATOM 1560 C CA . TYR A 1 200 ? 68.524 4.970 -94.287 1.00 93.69 200 TYR A CA 1
ATOM 1561 C C . TYR A 1 200 ? 68.163 4.756 -95.764 1.00 93.69 200 TYR A C 1
ATOM 1563 O O . TYR A 1 200 ? 68.984 4.237 -96.525 1.00 93.69 200 TYR A O 1
ATOM 1571 N N . GLU A 1 201 ? 66.973 5.178 -96.199 1.00 94.19 201 GLU A N 1
ATOM 1572 C CA . GLU A 1 201 ? 66.558 5.111 -97.605 1.00 94.19 201 GLU A CA 1
ATOM 1573 C C . GLU A 1 201 ? 67.459 5.960 -98.509 1.00 94.19 201 GLU A C 1
ATOM 1575 O O . GLU A 1 201 ? 67.892 5.484 -99.563 1.00 94.19 201 GLU A O 1
ATOM 1580 N N . ALA A 1 202 ? 67.802 7.180 -98.082 1.00 92.69 202 ALA A N 1
ATOM 1581 C CA . ALA A 1 202 ? 68.732 8.050 -98.797 1.00 92.69 202 ALA A CA 1
ATOM 1582 C C . ALA A 1 202 ? 70.113 7.390 -98.947 1.00 92.69 202 ALA A C 1
ATOM 1584 O O . ALA A 1 202 ? 70.643 7.311 -100.057 1.00 92.69 202 ALA A O 1
ATOM 1585 N N . ALA A 1 203 ? 70.657 6.821 -97.866 1.00 91.25 203 ALA A N 1
ATOM 1586 C CA . ALA A 1 203 ? 71.925 6.094 -97.896 1.00 91.25 203 ALA A CA 1
ATOM 1587 C C . ALA A 1 203 ? 71.867 4.847 -98.800 1.00 91.25 203 ALA A C 1
ATOM 1589 O O . ALA A 1 203 ? 72.811 4.571 -99.547 1.00 91.25 203 ALA A O 1
ATOM 1590 N N . CYS A 1 204 ? 70.754 4.103 -98.790 1.00 91.19 204 CYS A N 1
ATOM 1591 C CA . CYS A 1 204 ? 70.542 2.978 -99.705 1.00 91.19 204 CYS A CA 1
ATOM 1592 C C . CYS A 1 204 ? 70.532 3.437 -101.166 1.00 91.19 204 CYS A C 1
ATOM 1594 O O . CYS A 1 204 ? 71.167 2.806 -102.014 1.00 91.19 204 CYS A O 1
ATOM 1596 N N . HIS A 1 205 ? 69.854 4.547 -101.459 1.00 91.94 205 HIS A N 1
ATOM 1597 C CA . HIS A 1 205 ? 69.812 5.122 -102.797 1.00 91.94 205 HIS A CA 1
ATOM 1598 C C . HIS A 1 205 ? 71.201 5.575 -103.266 1.00 91.94 205 HIS A C 1
ATOM 1600 O O . HIS A 1 205 ? 71.617 5.233 -104.376 1.00 91.94 205 HIS A O 1
ATOM 1606 N N . GLU A 1 206 ? 71.954 6.282 -102.419 1.00 91.44 206 GLU A N 1
ATOM 1607 C CA . GLU A 1 206 ? 73.330 6.693 -102.715 1.00 91.44 206 GLU A CA 1
ATOM 1608 C C . GLU A 1 206 ? 74.242 5.493 -102.972 1.00 91.44 206 GLU A C 1
ATOM 1610 O O . GLU A 1 206 ? 74.979 5.479 -103.963 1.00 91.44 206 GLU A O 1
ATOM 1615 N N . ARG A 1 207 ? 74.153 4.449 -102.139 1.00 89.94 207 ARG A N 1
ATOM 1616 C CA . ARG A 1 207 ? 74.886 3.191 -102.329 1.00 89.94 207 ARG A CA 1
ATOM 1617 C C . ARG A 1 207 ? 74.543 2.541 -103.666 1.00 89.94 207 ARG A C 1
ATOM 1619 O O . ARG A 1 207 ? 75.442 2.069 -104.367 1.00 89.94 207 ARG A O 1
ATOM 1626 N N . ASP A 1 208 ? 73.270 2.510 -104.041 1.00 90.38 208 ASP A N 1
ATOM 1627 C CA . ASP A 1 208 ? 72.823 1.920 -105.301 1.00 90.38 208 ASP A CA 1
ATOM 1628 C C . ASP A 1 208 ? 73.316 2.737 -106.511 1.00 90.38 208 ASP A C 1
ATOM 1630 O O . ASP A 1 208 ? 73.773 2.161 -107.503 1.00 90.38 208 ASP A O 1
ATOM 1634 N N . VAL A 1 209 ? 73.309 4.073 -106.430 1.00 89.94 209 VAL A N 1
ATOM 1635 C CA . VAL A 1 209 ? 73.891 4.963 -107.452 1.00 89.94 209 VAL A CA 1
ATOM 1636 C C . VAL A 1 209 ? 75.405 4.768 -107.554 1.00 89.94 209 VAL A C 1
ATOM 1638 O O . VAL A 1 209 ? 75.927 4.627 -108.663 1.00 89.94 209 VAL A O 1
ATOM 1641 N N . ALA A 1 210 ? 76.117 4.728 -106.427 1.00 86.81 210 ALA A N 1
ATOM 1642 C CA . ALA A 1 210 ? 77.554 4.475 -106.381 1.00 86.81 210 ALA A CA 1
ATOM 1643 C C . ALA A 1 210 ? 77.894 3.103 -106.978 1.00 86.81 210 ALA A C 1
ATOM 1645 O O . ALA A 1 210 ? 78.796 3.001 -107.808 1.00 86.81 210 ALA A O 1
ATOM 1646 N N . SER A 1 211 ? 77.113 2.073 -106.650 1.00 84.75 211 SER A N 1
ATOM 1647 C CA . SER A 1 211 ? 77.259 0.726 -107.212 1.00 84.75 211 SER A CA 1
ATOM 1648 C C . SER A 1 211 ? 77.051 0.716 -108.728 1.00 84.75 211 SER A C 1
ATOM 1650 O O . SER A 1 211 ? 77.841 0.108 -109.449 1.00 84.75 211 SER A O 1
ATOM 1652 N N . ARG A 1 212 ? 76.047 1.438 -109.252 1.00 84.44 212 ARG A N 1
ATOM 1653 C CA . ARG A 1 212 ? 75.859 1.599 -110.708 1.00 84.44 212 ARG A CA 1
ATOM 1654 C C . ARG A 1 212 ? 77.044 2.315 -111.356 1.00 84.44 212 ARG A C 1
ATOM 1656 O O . ARG A 1 212 ? 77.528 1.854 -112.385 1.00 84.44 212 ARG A O 1
ATOM 1663 N N . LYS A 1 213 ? 77.544 3.403 -110.759 1.00 86.81 213 LYS A N 1
ATOM 1664 C CA . LYS A 1 213 ? 78.728 4.128 -111.258 1.00 86.81 213 LYS A CA 1
ATOM 1665 C C . LYS A 1 213 ? 79.967 3.231 -111.282 1.00 86.81 213 LYS A C 1
ATOM 1667 O O . LYS A 1 213 ? 80.643 3.173 -112.304 1.00 86.81 213 LYS A O 1
ATOM 1672 N N . LEU A 1 214 ? 80.227 2.491 -110.202 1.00 83.00 214 LEU A N 1
ATOM 1673 C CA . LEU A 1 214 ? 81.314 1.511 -110.132 1.00 83.00 214 LEU A CA 1
ATOM 1674 C C . LEU A 1 214 ? 81.149 0.403 -111.173 1.00 83.00 214 LEU A C 1
ATOM 1676 O O . LEU A 1 214 ? 82.131 0.020 -111.797 1.00 83.00 214 LEU A O 1
ATOM 1680 N N . SER A 1 215 ? 79.926 -0.071 -111.420 1.00 79.12 215 SER A N 1
ATOM 1681 C CA . SER A 1 215 ? 79.656 -1.047 -112.480 1.00 79.12 215 SER A CA 1
ATOM 1682 C C . SER A 1 215 ? 79.995 -0.495 -113.867 1.00 79.12 215 SER A C 1
ATOM 1684 O O . SER A 1 215 ? 80.623 -1.199 -114.652 1.00 79.12 215 SER A O 1
ATOM 1686 N N . ILE A 1 216 ? 79.622 0.755 -114.173 1.00 77.38 216 ILE A N 1
ATOM 1687 C CA . ILE A 1 216 ? 79.971 1.423 -115.441 1.00 77.38 216 ILE A CA 1
ATOM 1688 C C . ILE A 1 216 ? 81.497 1.552 -115.563 1.00 77.38 216 ILE A C 1
ATOM 1690 O O . ILE A 1 216 ? 82.072 1.158 -116.576 1.00 77.38 216 ILE A O 1
ATOM 1694 N N . VAL A 1 217 ? 82.178 2.032 -114.518 1.00 77.44 217 VAL A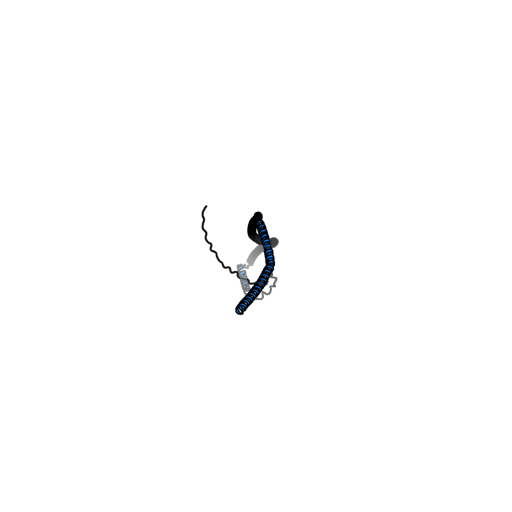 N 1
ATOM 1695 C CA . VAL A 1 217 ? 83.648 2.134 -114.497 1.00 77.44 217 VAL A CA 1
ATOM 1696 C C . VAL A 1 217 ? 84.304 0.757 -114.675 1.00 77.44 217 VAL A C 1
ATOM 1698 O O . VAL A 1 217 ? 85.218 0.621 -115.484 1.00 77.44 217 VAL A O 1
ATOM 1701 N N . GLY A 1 218 ? 83.799 -0.283 -114.007 1.00 69.56 218 GLY A N 1
ATOM 1702 C CA . GLY A 1 218 ? 84.267 -1.663 -114.162 1.00 69.56 218 GLY A CA 1
ATOM 1703 C C . GLY A 1 218 ? 84.142 -2.169 -115.600 1.00 69.56 218 GLY A C 1
ATOM 1704 O O . GLY A 1 218 ? 85.102 -2.719 -116.141 1.00 69.56 218 GLY A O 1
ATOM 1705 N N . THR A 1 219 ? 83.014 -1.892 -116.269 1.00 69.00 219 THR A N 1
ATOM 1706 C CA . THR A 1 219 ? 82.840 -2.241 -117.690 1.00 69.00 219 THR A CA 1
ATOM 1707 C C . THR A 1 219 ? 83.816 -1.511 -118.619 1.00 69.00 219 THR A C 1
ATOM 1709 O O . THR A 1 219 ? 84.267 -2.109 -119.591 1.00 69.00 219 THR A O 1
ATOM 1712 N N . VAL A 1 220 ? 84.200 -0.266 -118.310 1.00 71.31 220 VAL A N 1
ATOM 1713 C CA . VAL A 1 220 ? 85.161 0.520 -119.109 1.00 71.31 220 VAL A CA 1
ATOM 1714 C C . VAL A 1 220 ? 86.609 0.052 -118.902 1.00 71.31 220 VAL A C 1
ATOM 1716 O O . VAL A 1 220 ? 87.392 0.066 -119.847 1.00 71.31 220 VAL A O 1
ATOM 1719 N N . ILE A 1 221 ? 86.971 -0.400 -117.696 1.00 69.00 221 ILE A N 1
ATOM 1720 C CA . ILE A 1 221 ? 88.340 -0.842 -117.350 1.00 69.00 221 ILE A CA 1
ATOM 1721 C C . ILE A 1 221 ? 88.552 -2.350 -117.639 1.00 69.00 221 ILE A C 1
ATOM 1723 O O . ILE A 1 221 ? 89.641 -2.885 -117.455 1.00 69.00 221 ILE A O 1
ATOM 1727 N N . GLY A 1 222 ? 87.532 -3.061 -118.138 1.00 53.06 222 GLY A N 1
ATOM 1728 C CA . GLY A 1 222 ? 87.627 -4.492 -118.460 1.00 53.06 222 GLY A CA 1
ATOM 1729 C C . GLY A 1 222 ? 87.619 -5.411 -117.231 1.00 53.06 222 GLY A C 1
ATOM 1730 O O . GLY A 1 222 ? 87.935 -6.596 -117.338 1.00 53.06 222 GLY A O 1
ATOM 1731 N N . VAL A 1 223 ? 87.228 -4.891 -116.064 1.00 50.50 223 VAL A N 1
ATOM 1732 C CA . VAL A 1 223 ? 87.060 -5.668 -114.833 1.00 50.50 223 VAL A CA 1
ATOM 1733 C C . VAL A 1 223 ? 85.601 -6.113 -114.759 1.00 50.50 223 VAL A C 1
ATOM 1735 O O . VAL A 1 223 ? 84.699 -5.285 -114.635 1.00 50.50 223 VAL A O 1
ATOM 1738 N N . ARG A 1 224 ? 85.342 -7.426 -114.852 1.00 42.31 224 ARG A N 1
ATOM 1739 C CA . ARG A 1 224 ? 83.986 -7.987 -114.698 1.00 42.31 224 ARG A CA 1
ATOM 1740 C C . ARG A 1 224 ? 83.361 -7.481 -113.388 1.00 42.31 224 ARG A C 1
ATOM 1742 O O . ARG A 1 224 ? 83.929 -7.776 -112.330 1.00 42.31 224 ARG A O 1
ATOM 1749 N N . PRO A 1 225 ? 82.197 -6.801 -113.415 1.00 45.16 225 PRO A N 1
ATOM 1750 C CA . PRO A 1 225 ? 81.478 -6.499 -112.188 1.00 45.16 225 PRO A CA 1
ATOM 1751 C C . PRO A 1 225 ? 81.107 -7.833 -111.541 1.00 45.16 225 PRO A C 1
ATOM 1753 O O . PRO A 1 225 ? 80.439 -8.668 -112.155 1.00 45.16 225 PRO A O 1
ATOM 1756 N N . HIS A 1 226 ? 81.624 -8.076 -110.337 1.00 42.69 226 HIS A N 1
ATOM 1757 C CA . HIS A 1 226 ? 81.251 -9.253 -109.569 1.00 42.69 226 HIS A CA 1
ATOM 1758 C C . HIS A 1 226 ? 79.742 -9.213 -109.340 1.00 42.69 226 HIS A C 1
ATOM 1760 O O . HIS A 1 226 ? 79.176 -8.179 -108.977 1.00 42.69 226 HIS A O 1
ATOM 1766 N N . ALA A 1 227 ? 79.098 -10.346 -109.610 1.00 43.00 227 ALA A N 1
ATOM 1767 C CA . ALA A 1 227 ? 77.730 -10.580 -109.207 1.00 43.00 227 ALA A CA 1
ATOM 1768 C C . ALA A 1 227 ? 77.592 -10.254 -107.716 1.00 43.00 227 ALA A C 1
ATOM 1770 O O . ALA A 1 227 ? 78.511 -10.503 -106.934 1.00 43.00 227 ALA A O 1
ATOM 1771 N N . ARG A 1 228 ? 76.438 -9.675 -107.368 1.00 41.66 228 ARG A N 1
ATOM 1772 C CA . ARG A 1 228 ? 75.900 -9.588 -106.006 1.00 41.66 228 ARG A CA 1
ATOM 1773 C C . ARG A 1 228 ? 76.483 -10.692 -105.106 1.00 41.66 228 ARG A C 1
ATOM 1775 O O . ARG A 1 228 ? 76.342 -11.853 -105.498 1.00 41.66 228 ARG A O 1
ATOM 1782 N N . PRO A 1 229 ? 77.024 -10.398 -103.908 1.00 42.75 229 PRO A N 1
ATOM 1783 C CA . PRO A 1 229 ? 76.950 -11.410 -102.868 1.00 42.75 229 PRO A CA 1
ATOM 1784 C C . PRO A 1 229 ? 75.466 -11.761 -102.727 1.00 42.75 229 PRO A C 1
ATOM 1786 O O . PRO A 1 229 ? 74.597 -10.878 -102.739 1.00 42.75 229 PRO A O 1
ATOM 1789 N N . GLU A 1 230 ? 75.176 -13.056 -102.751 1.00 41.09 230 GLU A N 1
ATOM 1790 C CA . GLU A 1 230 ? 73.846 -13.600 -102.536 1.00 41.09 230 GLU A CA 1
ATOM 1791 C C . GLU A 1 230 ? 73.198 -12.914 -101.329 1.00 41.09 230 GLU A C 1
ATOM 1793 O O . GLU A 1 230 ? 73.879 -12.459 -100.411 1.00 41.09 230 GLU A O 1
ATOM 1798 N N . LYS A 1 231 ? 71.868 -12.784 -101.359 1.00 45.69 231 LYS A N 1
ATOM 1799 C CA . LYS A 1 231 ? 71.089 -12.365 -100.194 1.00 45.69 231 LYS A CA 1
ATOM 1800 C C . LYS A 1 231 ? 71.344 -13.371 -99.066 1.00 45.69 231 LYS A C 1
ATOM 1802 O O . LYS A 1 231 ? 70.579 -14.316 -98.909 1.00 45.69 231 LYS A O 1
ATOM 1807 N N . GLU A 1 232 ? 72.394 -13.172 -98.284 1.00 53.38 232 GLU A N 1
ATOM 1808 C CA . GLU A 1 232 ? 72.418 -13.652 -96.915 1.00 53.38 232 GLU A CA 1
ATOM 1809 C C . GLU A 1 232 ? 71.301 -12.888 -96.215 1.00 53.38 232 GLU A C 1
ATOM 1811 O O . GLU A 1 232 ? 71.326 -11.659 -96.122 1.00 53.38 232 GLU A O 1
ATOM 1816 N N . ASP A 1 233 ? 70.245 -13.610 -95.848 1.00 54.97 233 ASP A N 1
ATOM 1817 C CA . ASP A 1 233 ? 69.141 -13.046 -95.092 1.00 54.97 233 ASP A CA 1
ATOM 1818 C C . ASP A 1 233 ? 69.728 -12.471 -93.790 1.00 54.97 233 ASP A C 1
ATOM 1820 O O . ASP A 1 233 ? 70.257 -13.236 -92.976 1.00 54.97 233 ASP A O 1
ATOM 1824 N N . PRO A 1 234 ? 69.700 -11.144 -93.563 1.00 63.53 234 PRO A N 1
ATOM 1825 C CA . PRO A 1 234 ? 70.265 -10.562 -92.350 1.00 63.53 234 PRO A CA 1
ATOM 1826 C C . PRO A 1 234 ? 69.568 -11.116 -91.100 1.00 63.53 234 PRO A C 1
ATOM 1828 O O . PRO A 1 234 ? 70.178 -11.175 -90.036 1.00 63.53 234 PRO A O 1
ATOM 1831 N N . ALA A 1 235 ? 68.331 -11.612 -91.228 1.00 65.56 235 ALA A N 1
ATOM 1832 C CA . ALA A 1 235 ? 67.645 -12.329 -90.161 1.00 65.56 235 ALA A CA 1
ATOM 1833 C C . ALA A 1 235 ? 68.276 -13.700 -89.850 1.00 65.56 235 ALA A C 1
ATOM 1835 O O . ALA A 1 235 ? 68.236 -14.129 -88.698 1.00 65.56 235 ALA A O 1
ATOM 1836 N N . ALA A 1 236 ? 68.883 -14.376 -90.830 1.00 68.00 236 ALA A N 1
ATOM 1837 C CA . ALA A 1 236 ? 69.613 -15.628 -90.633 1.00 68.00 236 ALA A CA 1
ATOM 1838 C C . ALA A 1 236 ? 70.993 -15.391 -90.002 1.00 68.00 236 ALA A C 1
ATOM 1840 O O . ALA A 1 236 ? 71.379 -16.147 -89.117 1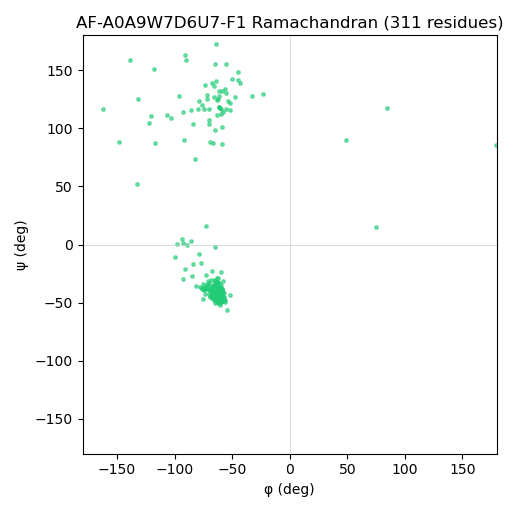.00 68.00 236 ALA A O 1
ATOM 1841 N N . LEU A 1 237 ? 71.694 -14.310 -90.368 1.00 71.88 237 LEU A N 1
ATOM 1842 C CA . LEU A 1 237 ? 72.950 -13.911 -89.716 1.00 71.88 237 LEU A CA 1
ATOM 1843 C C . LEU A 1 237 ? 72.726 -13.418 -88.280 1.00 71.88 237 LEU A C 1
ATOM 1845 O O . LEU A 1 237 ? 73.494 -13.766 -87.390 1.00 71.88 237 LEU A O 1
ATOM 1849 N N . LEU A 1 238 ? 71.650 -12.664 -88.025 1.00 72.81 238 LEU A N 1
ATOM 1850 C CA . LEU A 1 238 ? 71.264 -12.267 -86.667 1.00 72.81 238 LEU A CA 1
ATOM 1851 C C . LEU A 1 238 ? 70.735 -13.445 -85.847 1.00 72.81 238 LEU A C 1
ATOM 1853 O O . LEU A 1 238 ? 70.943 -13.458 -84.640 1.00 72.81 238 LEU A O 1
ATOM 1857 N N . ARG A 1 239 ? 70.092 -14.444 -86.470 1.00 73.12 239 ARG A N 1
ATOM 1858 C CA . ARG A 1 239 ? 69.774 -15.722 -85.813 1.00 73.12 239 ARG A CA 1
ATOM 1859 C C . ARG A 1 239 ? 71.034 -16.509 -85.487 1.00 73.12 239 ARG A C 1
ATOM 1861 O O . ARG A 1 239 ? 71.174 -16.900 -84.347 1.00 73.12 239 ARG A O 1
ATOM 1868 N N . LEU A 1 240 ? 71.986 -16.633 -86.409 1.00 75.75 240 LEU A N 1
ATOM 1869 C CA . LEU A 1 240 ? 73.266 -17.298 -86.156 1.00 75.75 240 LEU A CA 1
ATOM 1870 C C . LEU A 1 240 ? 74.075 -16.584 -85.061 1.00 75.75 240 LEU A C 1
ATOM 1872 O O . LEU A 1 240 ? 74.645 -17.243 -84.204 1.00 75.75 240 LEU A O 1
ATOM 1876 N N . LEU A 1 241 ? 74.088 -15.247 -85.045 1.00 70.94 241 LEU A N 1
ATOM 1877 C CA . LEU A 1 241 ? 74.713 -14.454 -83.980 1.00 70.94 241 LEU A CA 1
ATOM 1878 C C . LEU A 1 241 ? 73.948 -14.548 -82.659 1.00 70.94 241 LEU A C 1
ATOM 1880 O O . LEU A 1 241 ? 74.574 -14.577 -81.608 1.00 70.94 241 LEU A O 1
ATOM 1884 N N . ARG A 1 242 ? 72.612 -14.610 -82.691 1.00 72.12 242 ARG A N 1
ATOM 1885 C CA . ARG A 1 242 ? 71.777 -14.844 -81.506 1.00 72.12 242 ARG A CA 1
ATOM 1886 C C . ARG A 1 242 ? 71.989 -16.247 -80.948 1.00 72.12 242 ARG A C 1
ATOM 1888 O O . ARG A 1 242 ? 72.050 -16.374 -79.736 1.00 72.12 242 ARG A O 1
ATOM 1895 N N . ASP A 1 243 ? 72.126 -17.249 -81.803 1.00 70.38 243 ASP A N 1
ATOM 1896 C CA . ASP A 1 243 ? 72.338 -18.643 -81.423 1.00 70.38 243 ASP A CA 1
ATOM 1897 C C . ASP A 1 243 ? 73.785 -18.838 -80.928 1.00 70.38 243 ASP A C 1
ATOM 1899 O O . ASP A 1 243 ? 73.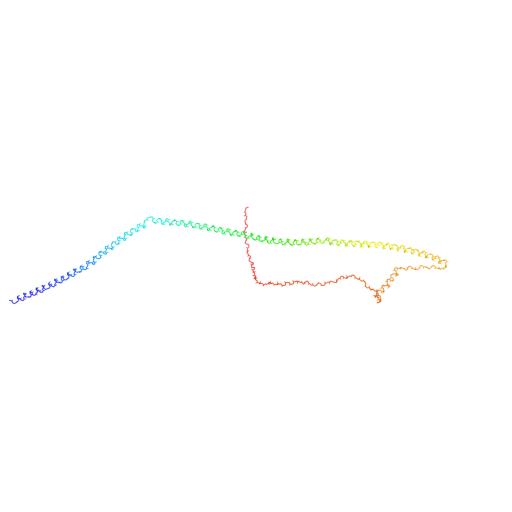990 -19.451 -79.890 1.00 70.38 243 ASP A O 1
ATOM 1903 N N . GLN A 1 244 ? 74.781 -18.182 -81.543 1.00 65.81 244 GLN A N 1
ATOM 1904 C CA . GLN A 1 244 ? 76.154 -18.111 -81.014 1.00 65.81 244 GLN A CA 1
ATOM 1905 C C . GLN A 1 244 ? 76.244 -17.341 -79.687 1.00 65.81 244 GLN A C 1
ATOM 1907 O O . GLN A 1 244 ? 77.033 -17.717 -78.821 1.00 65.81 244 GLN A O 1
ATOM 1912 N N . LEU A 1 245 ? 75.443 -16.282 -79.494 1.00 60.00 245 LEU A N 1
ATOM 1913 C CA . LEU A 1 245 ? 75.360 -15.591 -78.202 1.00 60.00 245 LEU A CA 1
ATOM 1914 C C . LEU A 1 245 ? 74.607 -16.416 -77.149 1.00 60.00 245 LEU A C 1
ATOM 1916 O O . LEU A 1 245 ? 74.967 -16.361 -75.973 1.00 60.00 245 LEU A O 1
ATOM 1920 N N . ALA A 1 246 ? 73.581 -17.168 -77.550 1.00 58.81 246 ALA A N 1
ATOM 1921 C CA . ALA A 1 246 ? 72.844 -18.073 -76.676 1.00 58.81 246 ALA A CA 1
ATOM 1922 C C . ALA A 1 246 ? 73.736 -19.235 -76.206 1.00 58.81 246 ALA A C 1
ATOM 1924 O O . ALA A 1 246 ? 73.765 -19.506 -75.007 1.00 58.81 246 ALA A O 1
ATOM 1925 N N . ASP A 1 247 ? 74.568 -19.800 -77.088 1.00 55.94 247 ASP A N 1
ATOM 1926 C CA . ASP A 1 247 ? 75.573 -20.814 -76.734 1.00 55.94 247 ASP A CA 1
ATOM 1927 C C . ASP A 1 247 ? 76.641 -20.265 -75.765 1.00 55.94 247 ASP A C 1
ATOM 1929 O O . ASP A 1 247 ? 77.110 -20.980 -74.879 1.00 55.94 247 ASP A O 1
ATOM 1933 N N . THR A 1 248 ? 76.998 -18.973 -75.849 1.00 53.97 248 THR A N 1
ATOM 1934 C CA . THR A 1 248 ? 77.881 -18.326 -74.850 1.00 53.97 248 THR A CA 1
ATOM 1935 C C . THR A 1 248 ? 77.189 -17.958 -73.530 1.00 53.97 248 THR A C 1
ATOM 1937 O O . THR A 1 248 ? 77.874 -17.703 -72.539 1.00 53.97 248 THR A O 1
ATOM 1940 N N . LEU A 1 249 ? 75.852 -17.932 -73.481 1.00 54.31 249 LEU A N 1
ATOM 1941 C CA . LEU A 1 249 ? 75.070 -17.667 -72.264 1.00 54.31 249 LEU A CA 1
ATOM 1942 C C . LEU A 1 249 ? 74.721 -18.947 -71.489 1.00 54.31 249 LEU A C 1
ATOM 1944 O O . LEU A 1 249 ? 74.481 -18.865 -70.285 1.00 54.31 249 LEU A O 1
ATOM 1948 N N . GLU A 1 250 ? 74.748 -20.118 -72.133 1.00 52.47 250 GLU A N 1
ATOM 1949 C CA . GLU A 1 250 ? 74.570 -21.414 -71.461 1.00 52.47 250 GLU A CA 1
ATOM 1950 C C . GLU A 1 250 ? 75.836 -21.917 -70.736 1.00 52.47 250 GLU A C 1
ATOM 1952 O O . GLU A 1 250 ? 75.747 -22.856 -69.944 1.00 52.47 250 GLU A O 1
ATOM 1957 N N . ASN A 1 251 ? 77.000 -21.266 -70.903 1.00 57.66 251 ASN A N 1
ATOM 1958 C CA . ASN A 1 251 ? 78.194 -21.557 -70.097 1.00 57.66 251 ASN A CA 1
ATOM 1959 C C . ASN A 1 251 ? 79.081 -20.306 -69.866 1.00 57.66 251 ASN A C 1
ATOM 1961 O O . ASN A 1 251 ? 79.996 -20.039 -70.649 1.00 57.66 251 ASN A O 1
ATOM 1965 N N . PRO A 1 252 ? 78.830 -19.502 -68.813 1.00 49.72 252 PRO A N 1
ATOM 1966 C CA . PRO A 1 252 ? 79.584 -18.276 -68.580 1.00 49.72 252 PRO A CA 1
ATOM 1967 C C . PRO A 1 252 ? 80.982 -18.562 -68.008 1.00 49.72 252 PRO A C 1
ATOM 1969 O O . PRO A 1 252 ? 81.138 -19.082 -66.903 1.00 49.72 252 PRO A O 1
ATOM 1972 N N . ASP A 1 253 ? 82.011 -18.140 -68.742 1.00 50.03 253 ASP A N 1
ATOM 1973 C CA . ASP A 1 253 ? 83.396 -18.043 -68.270 1.00 50.03 253 ASP A CA 1
ATOM 1974 C C . ASP A 1 253 ? 83.456 -17.030 -67.091 1.00 50.03 253 ASP A C 1
ATOM 1976 O O . ASP A 1 253 ? 82.972 -15.897 -67.229 1.00 50.03 253 ASP A O 1
ATOM 1980 N N . PRO A 1 254 ? 84.021 -17.366 -65.909 1.00 52.25 254 PRO A N 1
ATOM 1981 C CA . PRO A 1 254 ? 83.798 -16.637 -64.649 1.00 52.25 254 PRO A CA 1
ATOM 1982 C C . PRO A 1 254 ? 84.487 -15.261 -64.549 1.00 52.25 254 PRO A C 1
ATOM 1984 O O . PRO A 1 254 ? 84.615 -14.699 -63.463 1.00 52.25 254 PRO A O 1
ATOM 1987 N N . ARG A 1 255 ? 84.939 -14.682 -65.664 1.00 51.84 255 ARG A N 1
ATOM 1988 C CA . ARG A 1 255 ? 85.681 -13.411 -65.695 1.00 51.84 255 ARG A CA 1
ATOM 1989 C C . ARG A 1 255 ? 84.840 -12.187 -66.063 1.00 51.84 255 ARG A C 1
ATOM 1991 O O . ARG A 1 255 ? 85.300 -11.071 -65.841 1.00 51.84 255 ARG A O 1
ATOM 1998 N N . TYR A 1 256 ? 83.603 -12.361 -66.533 1.00 44.34 256 TYR A N 1
ATOM 1999 C CA . TYR A 1 256 ? 82.748 -11.242 -66.967 1.00 44.34 256 TYR A CA 1
ATOM 2000 C C . TYR A 1 256 ? 81.724 -10.744 -65.929 1.00 44.34 256 TYR A C 1
ATOM 2002 O O . TYR A 1 256 ? 81.026 -9.767 -66.187 1.00 44.34 256 TYR A O 1
ATOM 2010 N N . LEU A 1 257 ? 81.674 -11.327 -64.724 1.00 44.88 257 LEU A N 1
ATOM 2011 C CA . LEU A 1 257 ? 80.804 -10.860 -63.626 1.00 44.88 257 LEU A CA 1
ATOM 2012 C C . LEU A 1 257 ? 81.480 -9.885 -62.643 1.00 44.88 257 LEU A C 1
ATOM 2014 O O . LEU A 1 257 ? 80.862 -9.480 -61.663 1.00 44.88 257 LEU A O 1
ATOM 2018 N N . ALA A 1 258 ? 82.725 -9.471 -62.890 1.00 44.84 258 ALA A N 1
ATOM 2019 C CA . ALA A 1 258 ? 83.498 -8.688 -61.922 1.00 44.84 258 ALA A CA 1
ATOM 2020 C C . ALA A 1 258 ? 83.408 -7.154 -62.074 1.00 44.84 258 ALA A C 1
ATOM 2022 O O . ALA A 1 258 ? 84.045 -6.452 -61.299 1.00 44.84 258 ALA A O 1
ATOM 2023 N N . ASN A 1 259 ? 82.633 -6.607 -63.022 1.00 40.31 259 ASN A N 1
ATOM 2024 C CA . ASN A 1 259 ? 82.590 -5.153 -63.262 1.00 40.31 259 ASN A CA 1
ATOM 2025 C C . ASN A 1 259 ? 81.170 -4.568 -63.377 1.00 40.31 259 ASN A C 1
ATOM 2027 O O . ASN A 1 259 ? 80.851 -3.816 -64.298 1.00 40.31 259 ASN A O 1
ATOM 2031 N N . ARG A 1 260 ? 80.312 -4.854 -62.393 1.00 35.78 260 ARG A N 1
ATOM 2032 C CA . ARG A 1 260 ? 79.171 -3.981 -62.076 1.00 35.78 260 ARG A CA 1
ATOM 2033 C C . ARG A 1 260 ? 79.257 -3.536 -60.621 1.00 35.78 260 ARG A C 1
ATOM 2035 O O . ARG A 1 260 ? 78.968 -4.307 -59.713 1.00 35.78 260 ARG A O 1
ATOM 2042 N N . ASN A 1 261 ? 79.650 -2.279 -60.425 1.00 34.41 261 ASN A N 1
ATOM 2043 C CA . ASN A 1 261 ? 79.455 -1.584 -59.157 1.00 34.41 261 ASN A CA 1
ATOM 2044 C C . ASN A 1 261 ? 77.945 -1.421 -58.883 1.00 34.41 261 ASN A C 1
ATOM 2046 O O . ASN A 1 261 ? 77.196 -1.130 -59.822 1.00 34.41 261 ASN A O 1
ATOM 2050 N N . PRO A 1 262 ? 77.492 -1.584 -57.628 1.00 39.25 262 PRO A N 1
ATOM 2051 C CA . PRO A 1 262 ? 76.092 -1.450 -57.256 1.00 39.25 262 PRO A CA 1
ATOM 2052 C C . PRO A 1 262 ? 75.758 0.020 -56.969 1.00 39.25 262 PRO A C 1
ATOM 2054 O O . PRO A 1 262 ? 76.259 0.592 -56.005 1.00 39.25 262 PRO A O 1
ATOM 2057 N N . LEU A 1 263 ? 74.884 0.623 -57.776 1.00 40.78 263 LEU A N 1
ATOM 2058 C CA . LEU A 1 263 ? 74.076 1.762 -57.340 1.00 40.78 263 LEU A CA 1
ATOM 2059 C C . LEU A 1 263 ? 72.635 1.276 -57.147 1.00 40.78 263 LEU A C 1
ATOM 2061 O O . LEU A 1 263 ? 71.967 0.882 -58.098 1.00 40.78 263 LEU A O 1
ATOM 2065 N N . GLU A 1 264 ? 72.239 1.264 -55.877 1.00 38.66 264 GLU A N 1
ATOM 2066 C CA . GLU A 1 264 ? 70.906 1.567 -55.347 1.00 38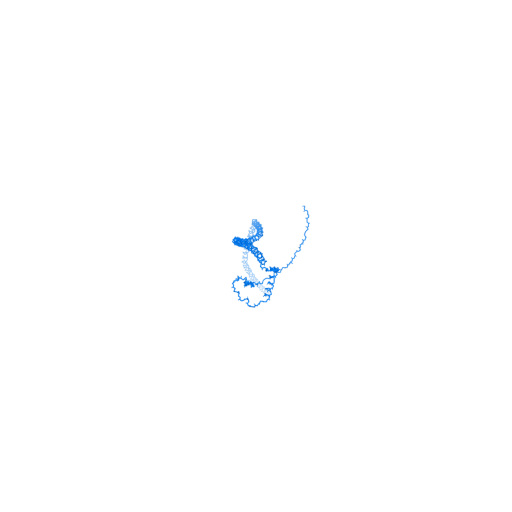.66 264 GLU A CA 1
ATOM 2067 C C . GLU A 1 264 ? 69.691 0.888 -56.002 1.00 38.66 264 GLU A C 1
ATOM 2069 O O . GLU A 1 264 ? 68.998 1.423 -56.862 1.00 38.66 264 GLU A O 1
ATOM 2074 N N . THR A 1 265 ? 69.350 -0.282 -55.466 1.00 42.62 265 THR A N 1
ATOM 2075 C CA . THR A 1 265 ? 67.965 -0.763 -55.412 1.00 42.62 265 THR A CA 1
ATOM 2076 C C . THR A 1 265 ? 67.175 0.016 -54.348 1.00 42.62 265 THR A C 1
ATOM 2078 O O . THR A 1 265 ? 67.695 0.178 -53.240 1.00 42.62 265 THR A O 1
ATOM 2081 N N . PRO A 1 266 ? 65.918 0.431 -54.606 1.00 40.50 266 PRO A N 1
ATOM 2082 C CA . PRO A 1 266 ? 65.037 0.962 -53.565 1.00 40.50 266 PRO A CA 1
ATOM 2083 C C . PRO A 1 266 ? 64.720 -0.137 -52.531 1.00 40.50 266 PRO A C 1
ATOM 2085 O O . PRO A 1 266 ? 64.810 -1.327 -52.861 1.00 40.50 266 PRO A O 1
ATOM 2088 N N . PRO A 1 267 ? 64.372 0.214 -51.278 1.00 45.53 267 PRO A N 1
ATOM 2089 C CA . PRO A 1 267 ? 64.208 -0.771 -50.222 1.00 45.53 267 PRO A CA 1
ATOM 2090 C C . PRO A 1 267 ? 63.070 -1.738 -50.555 1.00 45.53 267 PRO A C 1
ATOM 2092 O O . PRO A 1 267 ? 61.927 -1.360 -50.808 1.00 45.53 267 PRO A O 1
ATOM 2095 N N . ARG A 1 268 ? 63.433 -3.018 -50.544 1.00 39.47 268 ARG A N 1
ATOM 2096 C CA . ARG A 1 268 ? 62.547 -4.174 -50.601 1.00 39.47 268 ARG A CA 1
ATOM 2097 C C . ARG A 1 268 ? 61.624 -4.145 -49.376 1.00 39.47 268 ARG A C 1
ATOM 2099 O O . ARG A 1 268 ? 62.103 -3.969 -48.258 1.00 39.47 268 ARG A O 1
ATOM 2106 N N . ASN A 1 269 ? 60.323 -4.328 -49.608 1.00 42.19 269 ASN A N 1
ATOM 2107 C CA . ASN A 1 269 ? 59.325 -4.626 -48.575 1.00 42.19 269 ASN A CA 1
ATOM 2108 C C . ASN A 1 269 ? 59.866 -5.668 -47.576 1.00 42.19 269 ASN A C 1
ATOM 2110 O O . ASN A 1 269 ? 60.497 -6.632 -48.021 1.00 42.19 269 ASN A O 1
ATOM 2114 N N . PRO A 1 270 ? 59.616 -5.521 -46.263 1.00 47.44 270 PRO A N 1
ATOM 2115 C CA . PRO A 1 270 ? 59.990 -6.545 -45.302 1.00 47.44 270 PRO A CA 1
ATOM 2116 C C . PRO A 1 270 ? 59.147 -7.811 -45.517 1.00 47.44 270 PRO A C 1
ATOM 2118 O O . PRO A 1 270 ? 57.940 -7.736 -45.754 1.00 47.44 270 PRO A O 1
ATOM 2121 N N . ASP A 1 271 ? 59.799 -8.970 -45.422 1.00 44.25 271 ASP A N 1
ATOM 2122 C CA . ASP A 1 271 ? 59.154 -10.282 -45.308 1.00 44.25 271 ASP A CA 1
ATOM 2123 C C . ASP A 1 271 ? 58.178 -10.317 -44.109 1.00 44.25 271 ASP A C 1
ATOM 2125 O O . ASP A 1 271 ? 58.326 -9.537 -43.160 1.00 44.25 271 ASP A O 1
ATOM 2129 N N . PRO A 1 272 ? 57.158 -11.197 -44.136 1.00 40.91 272 PRO A N 1
ATOM 2130 C CA . PRO A 1 272 ? 56.039 -11.152 -43.204 1.00 40.91 272 PRO A CA 1
ATOM 2131 C C . PRO A 1 272 ? 56.497 -11.347 -41.758 1.00 40.91 272 PRO A C 1
ATOM 2133 O O . PRO A 1 272 ? 57.111 -12.351 -41.397 1.00 40.91 272 PRO A O 1
ATOM 2136 N N . VAL A 1 273 ? 56.128 -10.387 -40.912 1.00 41.31 273 VAL A N 1
ATOM 2137 C CA . VAL A 1 273 ? 56.209 -10.510 -39.460 1.00 41.31 273 VAL A CA 1
ATOM 2138 C C . VAL A 1 273 ? 55.351 -11.701 -39.035 1.00 41.31 273 VAL A C 1
ATOM 2140 O O . VAL A 1 273 ? 54.132 -11.700 -39.203 1.00 41.31 273 VAL A O 1
ATOM 2143 N N . VAL A 1 274 ? 55.995 -12.716 -38.460 1.00 48.28 274 VAL A N 1
ATOM 2144 C CA . VAL A 1 274 ? 55.329 -13.704 -37.610 1.00 48.28 274 VAL A CA 1
ATOM 2145 C C . VAL A 1 274 ? 54.715 -12.936 -36.445 1.00 48.28 274 VAL A C 1
ATOM 2147 O O . VAL A 1 274 ? 55.430 -12.359 -35.629 1.00 48.28 274 VAL A O 1
ATOM 2150 N N . ILE A 1 275 ? 53.388 -12.899 -36.411 1.00 43.12 275 ILE A N 1
ATOM 2151 C CA . ILE A 1 275 ? 52.586 -12.328 -35.330 1.00 43.12 275 ILE A CA 1
ATOM 2152 C C . ILE A 1 275 ? 52.893 -13.129 -34.052 1.00 43.12 275 ILE A C 1
ATOM 2154 O O . ILE A 1 275 ? 52.616 -14.329 -34.031 1.00 43.12 275 ILE A O 1
ATOM 2158 N N . PRO A 1 276 ? 53.443 -12.532 -32.979 1.00 47.16 276 PRO A N 1
ATOM 2159 C CA . PRO A 1 276 ? 53.271 -13.100 -31.655 1.00 47.16 276 PRO A CA 1
ATOM 2160 C C . PRO A 1 2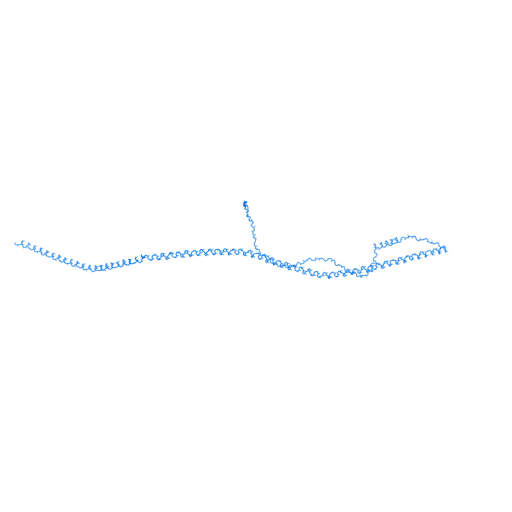76 ? 51.818 -12.867 -31.232 1.00 47.16 276 PRO A C 1
ATOM 2162 O O . PRO A 1 276 ? 51.320 -11.741 -31.309 1.00 47.16 276 PRO A O 1
ATOM 2165 N N . ASP A 1 277 ? 51.147 -13.938 -30.808 1.00 45.78 277 ASP A N 1
ATOM 2166 C CA . ASP A 1 277 ? 49.781 -13.906 -30.285 1.00 45.78 277 ASP A CA 1
ATOM 2167 C C . ASP A 1 277 ? 49.576 -12.751 -29.287 1.00 45.78 277 ASP A C 1
ATOM 2169 O O . ASP A 1 277 ? 50.461 -12.467 -28.469 1.00 45.78 277 ASP A O 1
ATOM 2173 N N . PRO A 1 278 ? 48.406 -12.087 -29.300 1.00 49.62 278 PRO A N 1
ATOM 2174 C CA . PRO A 1 278 ? 48.127 -11.010 -28.370 1.00 49.62 278 PRO A CA 1
ATOM 2175 C C . PRO A 1 278 ? 48.176 -11.528 -26.930 1.00 49.62 278 PRO A C 1
ATOM 2177 O O . PRO A 1 278 ? 47.363 -12.351 -26.500 1.00 49.62 278 PRO A O 1
ATOM 2180 N N . VAL A 1 279 ? 49.122 -10.984 -26.162 1.00 41.78 279 VAL A N 1
ATOM 2181 C CA . VAL A 1 279 ? 49.122 -11.036 -24.702 1.00 41.78 279 VAL A CA 1
ATOM 2182 C C . VAL A 1 279 ? 47.836 -10.372 -24.222 1.00 41.78 279 VAL A C 1
ATOM 2184 O O . VAL A 1 279 ? 47.705 -9.151 -24.172 1.00 41.78 279 VAL A O 1
ATOM 2187 N N . ILE A 1 280 ? 46.874 -11.214 -23.866 1.00 44.00 280 ILE A N 1
ATOM 2188 C CA . ILE A 1 280 ? 45.727 -10.868 -23.038 1.00 44.00 280 ILE A CA 1
ATOM 2189 C C . ILE A 1 280 ? 46.283 -10.241 -21.749 1.00 44.00 280 ILE A C 1
ATOM 2191 O O . ILE A 1 280 ? 47.046 -10.912 -21.045 1.00 44.00 280 ILE A O 1
ATOM 2195 N N . PRO A 1 281 ? 45.908 -9.007 -21.361 1.00 39.22 281 PRO A N 1
ATOM 2196 C CA . PRO A 1 281 ? 46.106 -8.579 -19.990 1.00 39.22 281 PRO A CA 1
ATOM 2197 C C . PRO A 1 281 ? 45.217 -9.449 -19.098 1.00 39.22 281 PRO A C 1
ATOM 2199 O O . PRO A 1 281 ? 44.012 -9.238 -18.954 1.00 39.22 281 PRO A O 1
ATOM 2202 N N . VAL A 1 282 ? 45.832 -10.468 -18.499 1.00 38.97 282 VAL A N 1
ATOM 2203 C CA . VAL A 1 282 ? 45.263 -11.253 -17.410 1.00 38.97 282 VAL A CA 1
ATOM 2204 C C . VAL A 1 282 ? 45.152 -10.331 -16.199 1.00 38.97 282 VAL A C 1
ATOM 2206 O O . VAL A 1 282 ? 46.025 -10.294 -15.337 1.00 38.97 282 VAL A O 1
ATOM 2209 N N . THR A 1 283 ? 44.043 -9.604 -16.080 1.00 35.56 283 THR A N 1
ATOM 2210 C CA . THR A 1 283 ? 43.595 -9.126 -14.770 1.00 35.56 283 THR A CA 1
ATOM 2211 C C . THR A 1 283 ? 42.828 -10.259 -14.095 1.00 35.56 283 THR A C 1
ATOM 2213 O O . THR A 1 283 ? 41.608 -10.285 -13.957 1.00 35.56 283 THR A O 1
ATOM 2216 N N . SER A 1 284 ? 43.592 -11.256 -13.649 1.00 40.28 284 SER A N 1
ATOM 2217 C CA . SER A 1 284 ? 43.121 -12.227 -12.672 1.00 40.28 284 SER A CA 1
ATOM 2218 C C . SER A 1 284 ? 42.954 -11.525 -11.325 1.00 40.28 284 SER A C 1
ATOM 2220 O O . SER A 1 284 ? 43.843 -11.538 -10.475 1.00 40.28 284 SER A O 1
ATOM 2222 N N . LYS A 1 285 ? 41.770 -10.960 -11.096 1.00 37.91 285 LYS A N 1
ATOM 2223 C CA . LYS A 1 285 ? 41.182 -10.911 -9.757 1.00 37.91 285 LYS A CA 1
ATOM 2224 C C . LYS A 1 285 ? 39.885 -11.704 -9.775 1.00 37.91 285 LYS A C 1
ATOM 2226 O O . LYS A 1 285 ? 38.799 -11.169 -9.959 1.00 37.91 285 LYS A O 1
ATOM 2231 N N . ARG A 1 286 ? 40.003 -13.013 -9.525 1.00 40.12 286 ARG A N 1
ATOM 2232 C CA . ARG A 1 286 ? 38.919 -13.731 -8.845 1.00 40.12 286 ARG A CA 1
ATOM 2233 C C . ARG A 1 286 ? 38.675 -13.009 -7.514 1.00 40.12 286 ARG A C 1
ATOM 2235 O O . ARG A 1 286 ? 39.622 -12.754 -6.776 1.00 40.12 286 ARG A O 1
ATOM 2242 N N . PRO A 1 287 ? 37.409 -12.751 -7.188 1.00 39.97 287 PRO A N 1
ATOM 2243 C CA . PRO A 1 287 ? 36.803 -13.674 -6.250 1.00 39.97 287 PRO A CA 1
ATOM 2244 C C . PRO A 1 287 ? 35.442 -14.120 -6.767 1.00 39.97 287 PRO A C 1
ATOM 2246 O O . PRO A 1 287 ? 34.561 -13.310 -7.030 1.00 39.97 287 PRO A O 1
ATOM 2249 N N . ARG A 1 288 ? 35.242 -15.433 -6.870 1.00 39.72 288 ARG A N 1
ATOM 2250 C CA . ARG A 1 288 ? 33.908 -16.021 -6.722 1.00 39.72 288 ARG A CA 1
ATOM 2251 C C . ARG A 1 288 ? 34.033 -17.509 -6.440 1.00 39.72 288 ARG A C 1
ATOM 2253 O O . ARG A 1 288 ? 34.518 -18.257 -7.287 1.00 39.72 288 ARG A O 1
ATOM 2260 N N . LYS A 1 289 ? 33.564 -17.913 -5.257 1.00 32.03 289 LYS A N 1
ATOM 2261 C CA . LYS A 1 289 ? 32.494 -18.911 -5.082 1.00 32.03 289 LYS A CA 1
ATOM 2262 C C . LYS A 1 289 ? 32.233 -19.136 -3.588 1.00 32.03 289 LYS A C 1
ATOM 2264 O O . LYS A 1 289 ? 32.732 -20.083 -2.995 1.00 32.03 289 LYS A O 1
ATOM 2269 N N . THR A 1 290 ? 31.382 -18.301 -3.002 1.00 37.66 290 THR A N 1
ATOM 2270 C CA . THR A 1 290 ? 30.429 -18.785 -2.000 1.00 37.66 290 THR A CA 1
ATOM 2271 C C . THR A 1 290 ? 29.402 -19.641 -2.743 1.00 37.66 290 THR A C 1
ATOM 2273 O O . THR A 1 290 ? 28.725 -19.177 -3.659 1.00 37.66 290 THR A O 1
ATOM 2276 N N . ARG A 1 291 ? 29.357 -20.934 -2.413 1.00 36.75 291 ARG A N 1
ATOM 2277 C CA . ARG A 1 291 ? 28.269 -21.843 -2.787 1.00 36.75 291 ARG A CA 1
ATOM 2278 C C . ARG A 1 291 ? 27.103 -21.588 -1.836 1.00 36.75 291 ARG A C 1
ATOM 2280 O O . ARG A 1 291 ? 27.279 -21.765 -0.638 1.00 36.75 291 ARG A O 1
ATOM 2287 N N . LEU A 1 292 ? 25.933 -21.266 -2.374 1.00 37.19 292 LEU A N 1
ATOM 2288 C CA . LEU A 1 292 ? 24.634 -21.448 -1.721 1.00 37.19 292 LEU A CA 1
ATOM 2289 C C . LEU A 1 292 ? 23.622 -21.969 -2.768 1.00 37.19 292 LEU A C 1
ATOM 2291 O O . LEU A 1 292 ? 23.928 -21.945 -3.962 1.00 37.19 292 LEU A O 1
ATOM 2295 N N . PRO A 1 293 ? 22.529 -22.612 -2.327 1.00 40.91 293 PRO A N 1
ATOM 2296 C CA . PRO A 1 293 ? 22.185 -23.968 -2.745 1.00 40.91 293 PRO A CA 1
ATOM 2297 C C . PRO A 1 293 ? 21.276 -24.054 -3.975 1.00 40.91 293 PRO A C 1
ATOM 2299 O O . PRO A 1 293 ? 20.598 -23.111 -4.367 1.00 40.91 293 PRO A O 1
ATOM 2302 N N . ARG A 1 294 ? 21.255 -25.264 -4.547 1.00 32.69 294 ARG A N 1
ATOM 2303 C CA . ARG A 1 294 ? 20.275 -25.751 -5.525 1.00 32.69 294 ARG A CA 1
ATOM 2304 C C . ARG A 1 294 ? 18.854 -25.530 -4.996 1.00 32.69 294 ARG A C 1
ATOM 2306 O O . ARG A 1 294 ? 18.459 -26.181 -4.033 1.00 32.69 294 ARG A O 1
ATOM 2313 N N . ILE A 1 295 ? 18.083 -24.685 -5.674 1.00 36.28 295 ILE A N 1
ATOM 2314 C CA . ILE A 1 295 ? 16.622 -24.731 -5.613 1.00 36.28 295 ILE A CA 1
ATOM 2315 C C . ILE A 1 295 ? 16.192 -25.854 -6.556 1.00 36.28 295 ILE A C 1
ATOM 2317 O O . ILE A 1 295 ? 16.487 -25.837 -7.751 1.00 36.28 295 ILE A O 1
ATOM 2321 N N . SER A 1 296 ? 15.573 -26.873 -5.970 1.00 36.19 296 SER A N 1
ATOM 2322 C CA . SER A 1 296 ? 14.940 -27.986 -6.664 1.00 36.19 296 SER A CA 1
ATOM 2323 C C . SER A 1 296 ? 13.625 -27.491 -7.264 1.00 36.19 296 SER A C 1
ATOM 2325 O O . SER A 1 296 ? 12.735 -27.081 -6.523 1.00 36.19 296 SER A O 1
ATOM 2327 N N . THR A 1 297 ? 13.488 -27.497 -8.588 1.00 35.66 297 THR A N 1
ATOM 2328 C CA . THR A 1 297 ? 12.206 -27.259 -9.259 1.00 35.66 297 THR A CA 1
ATOM 2329 C C . THR A 1 297 ? 11.507 -28.595 -9.487 1.00 35.66 297 THR A C 1
ATOM 2331 O O . THR A 1 297 ? 11.668 -29.246 -10.516 1.00 35.66 297 THR A O 1
ATOM 2334 N N . SER A 1 298 ? 10.700 -29.018 -8.514 1.00 36.50 298 SER A N 1
ATOM 2335 C CA . SER A 1 298 ? 9.655 -30.015 -8.744 1.00 36.50 298 SER A CA 1
ATOM 2336 C C . SER A 1 298 ? 8.551 -29.376 -9.588 1.00 36.50 298 SER A C 1
ATOM 2338 O O . SER A 1 298 ? 7.801 -28.528 -9.108 1.00 36.50 298 SER A O 1
ATOM 2340 N N . HIS A 1 299 ? 8.474 -29.764 -10.860 1.00 34.31 299 HIS A N 1
ATOM 2341 C CA . HIS A 1 299 ? 7.299 -29.538 -11.696 1.00 34.31 299 HIS A CA 1
ATOM 2342 C C . HIS A 1 299 ? 6.157 -30.436 -11.202 1.00 34.31 299 HIS A C 1
ATOM 2344 O O . HIS A 1 299 ? 6.145 -31.631 -11.487 1.00 34.31 299 HIS A O 1
ATOM 2350 N N . SER A 1 300 ? 5.189 -29.850 -10.501 1.00 37.06 300 SER A N 1
ATOM 2351 C CA . SER A 1 300 ? 3.857 -30.431 -10.328 1.00 37.06 300 SER A CA 1
ATOM 2352 C C . SER A 1 300 ? 2.898 -29.684 -11.251 1.00 37.06 300 SER A C 1
ATOM 2354 O O . SER A 1 300 ? 2.607 -28.511 -11.034 1.00 37.06 300 SER A O 1
ATOM 2356 N N . ARG A 1 301 ? 2.443 -30.358 -12.311 1.00 47.41 301 ARG A N 1
ATOM 2357 C CA . ARG A 1 301 ? 1.291 -29.934 -13.119 1.00 47.41 301 ARG A CA 1
ATOM 2358 C C . ARG A 1 301 ? 0.025 -30.009 -12.259 1.00 47.41 301 ARG A C 1
ATOM 2360 O O . ARG A 1 301 ? -0.189 -31.061 -11.659 1.00 47.41 301 ARG A O 1
ATOM 2367 N N . PRO A 1 302 ? -0.869 -29.012 -12.301 1.00 41.53 302 PRO A N 1
ATOM 2368 C CA . PRO A 1 302 ? -2.280 -29.257 -12.107 1.00 41.53 302 PRO A CA 1
ATOM 2369 C C . PRO A 1 302 ? -2.976 -29.406 -13.464 1.00 41.53 302 PRO A C 1
ATOM 2371 O O . PRO A 1 302 ? -2.822 -28.605 -14.386 1.00 41.53 302 PRO A O 1
ATOM 2374 N N . THR A 1 303 ? -3.696 -30.515 -13.546 1.00 41.72 303 THR A N 1
ATOM 2375 C CA . THR A 1 303 ? -4.806 -30.857 -14.429 1.00 41.72 303 THR A CA 1
ATOM 2376 C C . THR A 1 303 ? -5.667 -29.647 -14.796 1.00 41.72 303 THR A C 1
ATOM 2378 O O . THR A 1 303 ? -6.140 -28.929 -13.919 1.00 41.72 303 THR A O 1
ATOM 2381 N N . VAL A 1 304 ? -5.882 -29.440 -16.096 1.00 42.22 304 VAL A N 1
ATOM 2382 C CA . VAL A 1 304 ? -6.932 -28.554 -16.609 1.00 42.22 304 VAL A CA 1
ATOM 2383 C C . VAL A 1 304 ? -8.213 -29.378 -16.641 1.00 42.22 304 VAL A C 1
ATOM 2385 O O . VAL A 1 304 ? -8.367 -30.240 -17.506 1.00 42.22 304 VAL A O 1
ATOM 2388 N N . ASP A 1 305 ? -9.093 -29.139 -15.672 1.00 38.69 305 ASP A N 1
ATOM 2389 C CA . ASP A 1 305 ? -10.469 -29.616 -15.726 1.00 38.69 305 ASP A CA 1
ATOM 2390 C C . ASP A 1 305 ? -11.242 -28.802 -16.767 1.00 38.69 305 ASP A C 1
ATOM 2392 O O . ASP A 1 305 ? -11.280 -27.570 -16.754 1.00 38.69 305 ASP A O 1
ATOM 2396 N N . LEU A 1 306 ? -11.831 -29.543 -17.699 1.00 46.72 306 LEU A N 1
ATOM 2397 C CA . LEU A 1 306 ? -12.793 -29.079 -18.683 1.00 46.72 306 LEU A CA 1
ATOM 2398 C C . LEU A 1 306 ? -14.072 -28.643 -17.957 1.00 46.72 306 LEU A C 1
ATOM 2400 O O . LEU A 1 306 ? -14.664 -29.434 -17.223 1.00 46.72 306 LEU A O 1
ATOM 2404 N N . LEU A 1 307 ? -14.536 -27.421 -18.216 1.00 48.16 307 LEU A N 1
ATOM 2405 C CA . LEU A 1 307 ? -15.908 -27.007 -17.924 1.00 48.16 307 LEU A CA 1
ATOM 2406 C C . LEU A 1 307 ? -16.634 -26.618 -19.222 1.00 48.16 307 LEU A C 1
ATOM 2408 O O . LEU A 1 307 ? -15.983 -26.247 -20.202 1.00 48.16 307 LEU A O 1
ATOM 2412 N N . PRO A 1 308 ? -17.967 -26.793 -19.250 1.00 55.12 308 PRO A N 1
ATOM 2413 C CA . PRO A 1 308 ? -18.710 -27.084 -20.461 1.00 55.12 308 PRO A CA 1
ATOM 2414 C C . PRO A 1 308 ? -19.194 -25.832 -21.186 1.00 55.12 308 PRO A C 1
ATOM 2416 O O . PRO A 1 308 ? -19.379 -24.763 -20.607 1.00 55.12 308 PRO A O 1
ATOM 2419 N N . GLU A 1 309 ? -19.466 -26.037 -22.470 1.00 47.59 309 GLU A N 1
ATOM 2420 C CA . GLU A 1 309 ? -20.256 -25.165 -23.325 1.00 47.59 309 GLU A CA 1
ATOM 2421 C C . GLU A 1 309 ? -21.571 -24.751 -22.650 1.00 47.59 309 GLU A C 1
ATOM 2423 O O . GLU A 1 309 ? -22.397 -25.591 -22.287 1.00 47.59 309 GLU A O 1
ATOM 2428 N N . THR A 1 310 ? -21.822 -23.446 -22.594 1.00 52.50 310 THR A N 1
ATOM 2429 C CA . THR A 1 310 ? -23.175 -22.906 -22.495 1.00 52.50 310 THR A CA 1
ATOM 2430 C C . THR A 1 310 ? -23.449 -22.006 -23.692 1.00 52.50 310 THR A C 1
ATOM 2432 O O . THR A 1 310 ? -22.881 -20.932 -23.869 1.00 52.50 310 THR A O 1
ATOM 2435 N N . ARG A 1 311 ? -24.337 -22.520 -24.548 1.00 45.88 311 ARG A N 1
ATOM 2436 C CA . ARG A 1 311 ? -25.175 -21.761 -25.482 1.00 45.88 311 ARG A CA 1
ATOM 2437 C C . ARG A 1 311 ? -26.153 -20.858 -24.715 1.00 45.88 311 ARG A C 1
ATOM 2439 O O . ARG A 1 311 ? -26.345 -21.052 -23.517 1.00 45.88 311 ARG A O 1
ATOM 2446 N N . TRP A 1 312 ? -26.849 -20.020 -25.494 1.00 43.94 312 TRP A N 1
ATOM 2447 C CA . TRP A 1 312 ? -27.929 -19.073 -25.162 1.00 43.94 312 TRP A CA 1
ATOM 2448 C C . TRP A 1 312 ? -27.373 -17.726 -24.675 1.00 43.94 312 TRP A C 1
ATOM 2450 O O . TRP A 1 312 ? -26.645 -17.687 -23.694 1.00 43.94 312 TRP A O 1
ATOM 2460 N N . THR A 1 313 ? -27.604 -16.592 -25.337 1.00 54.19 313 THR A N 1
ATOM 2461 C CA . THR A 1 313 ? -28.726 -16.133 -26.186 1.00 54.19 313 THR A CA 1
ATOM 2462 C C . THR A 1 313 ? -28.253 -15.353 -27.403 1.00 54.19 313 THR A C 1
ATOM 2464 O O . THR A 1 313 ? -27.312 -14.549 -27.226 1.00 54.19 313 THR A O 1
#

Solvent-accessible surface area (backbone atoms only — not comparable to full-atom values): 18518 Å² total; per-residue (Å²): 122,65,73,60,53,54,50,52,47,54,50,48,54,50,48,49,53,50,50,52,48,51,51,51,50,51,53,49,52,52,50,53,49,54,51,51,51,47,55,49,57,67,47,47,58,60,46,52,53,48,51,58,47,50,54,50,51,51,52,50,49,53,48,50,52,53,52,49,53,53,51,49,53,63,69,64,37,78,60,62,62,50,50,54,50,51,52,49,53,50,51,50,54,53,48,53,55,50,50,51,52,52,52,50,52,48,53,53,50,53,52,50,52,50,53,50,53,50,51,51,60,57,48,49,56,54,52,52,51,52,53,50,51,51,54,50,48,54,49,49,54,52,50,49,57,50,49,53,53,53,51,50,52,51,49,51,54,61,65,49,45,61,60,56,48,50,55,50,48,53,52,51,51,52,50,51,51,52,50,50,53,51,51,54,53,47,54,51,51,51,49,53,50,50,55,50,49,53,51,50,52,51,52,51,50,52,51,53,52,50,51,51,51,50,42,54,52,23,61,74,73,71,41,81,67,74,73,74,79,72,87,71,52,64,69,56,55,51,45,52,51,48,50,55,49,47,61,52,65,78,59,72,70,90,75,78,78,82,83,73,83,89,78,82,78,78,88,74,79,80,77,84,78,79,78,75,78,83,81,71,84,78,78,82,72,83,87,85,80,87,86,78,80,88,80,80,82,79,86,76,85,80,82,84,80,87,79,80,91,77,80,86,132

Mean predicted aligned error: 21.66 Å

Secondary structure (DSSP, 8-state):
-HHHHHHHHHHHHHHHHHHHHHHHHHHHHHHHHHHHHHHHHHHHHHHHHHHHHHHHHHHHHHHHHHHHHHHHHHHS-HHHHHHHHHHHHHHHHHHHHHHHHHHHHHHHHHHHHHHHHHHHHHHHHHHHHHHHHHHHHHHHHHHHHHHHHHHHHHHHHHHHHHHHHHHHHHHHHHHHHHHHHHHHHHHHHHHHHHHHHHHHHHHHHHHHHHHHHHHHHHHHHT-PPPP------HHHHHHHHHHHHHHHHSS--TTSSS------PPPP-PPPP----------------------------------------

Sequence (313 aa):
MTRERDRLQASNDNLAAKVDLAGAEILNLQAEYADVERDLEDSEEPRRILEGSLDRVQAALQQVEAELYLAQDQVMRPHSTSILAQERDRAIASAVEAEEKVAQIRGELESRQQSHVDTVSELSPIRTVHNATLVDLDREVAAHATSDRAAEVARMELSDLPASLQSSEETVDALGQRVREIQEHHQALEKDREDLHLGYEAACHERDVASRKLSIVGTVIGVRPHARPEKEDPAALLRLLRDQLADTLENPDPRYLANRNPLETPPRNPDPVVIPDPVIPVTSKRPRKTRLPRISTSHSRPTVDLLPETRWT